Protein AF-A0A061NUG7-F1 (afdb_monomer_lite)

Sequence (364 aa):
MKVITLCGSTKFKEQFEQAERALTLEGHAVISVGFFEQSEGIEITDEQVQMFGQIHFKKIDLADEIFVIDPGGYIGEATRKEIDYAHSYEKAVQYYSESGMMMIRRLTQADHEECFALLKTRAAENLFIIGDIEAFGYEQGFQRLWGEWDERGELIAVLLKYRQNYIPFAVAPFDALAFSEIMLKDSEFHMMSGLKETTEKIEPYLGAYKRKRETYYAKCTTVKNDFRDVSVVERATEADAEPIVNLLNSIPEFDQSVDVTASDKRKGMEDGVSRSVYVQVGGRIVSTASTAAENTVSAMIIAVGTHADYKRKGYASQCMQALCQELISEGKELCLFYDNPEAGNIYKRIGFEDIGFWMMYTYE

pLDDT: mean 91.72, std 8.35, range [51.56, 98.75]

Structure (mmCIF, N/CA/C/O backbone):
data_AF-A0A061NUG7-F1
#
_entry.id   AF-A0A061NUG7-F1
#
loop_
_atom_site.group_PDB
_atom_site.id
_atom_site.type_symbol
_atom_site.label_atom_id
_atom_site.label_alt_id
_atom_site.label_comp_id
_atom_site.label_asym_id
_atom_site.label_entity_id
_a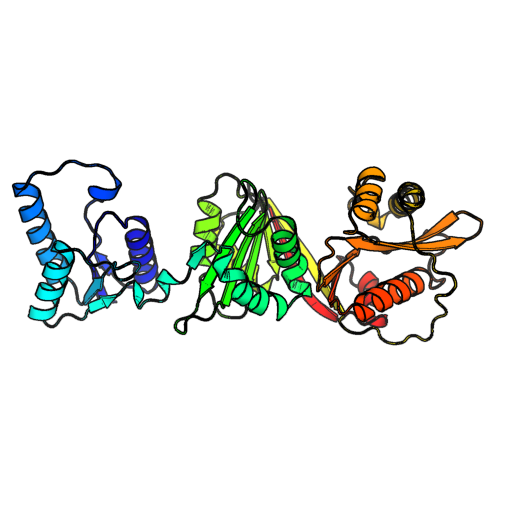tom_site.label_seq_id
_atom_site.pdbx_PDB_ins_code
_atom_site.Cartn_x
_atom_site.Cartn_y
_atom_site.Cartn_z
_atom_site.occupancy
_atom_site.B_iso_or_equiv
_atom_site.auth_seq_id
_atom_site.auth_comp_id
_atom_site.auth_asym_id
_atom_site.auth_atom_id
_atom_site.pdbx_PDB_model_num
ATOM 1 N N . MET A 1 1 ? -31.274 10.909 16.424 1.00 89.44 1 MET A N 1
ATOM 2 C CA . MET A 1 1 ? -30.311 10.989 17.535 1.00 89.44 1 MET A CA 1
ATOM 3 C C . MET A 1 1 ? -30.871 10.181 18.685 1.00 89.44 1 MET A C 1
ATOM 5 O O . MET A 1 1 ? -32.003 10.442 19.071 1.00 89.44 1 MET A O 1
ATOM 9 N N . LYS A 1 2 ? -30.109 9.197 19.160 1.00 96.94 2 LYS A N 1
ATOM 10 C CA . LYS A 1 2 ? -30.413 8.430 20.375 1.00 96.94 2 LYS A CA 1
ATOM 11 C C . LYS A 1 2 ? -29.411 8.803 21.465 1.00 96.94 2 LYS A C 1
ATOM 13 O O . LYS A 1 2 ? -28.308 9.232 21.122 1.00 96.94 2 LYS A O 1
ATOM 18 N N . VAL A 1 3 ? -29.770 8.611 22.725 1.00 98.25 3 VAL A N 1
ATOM 19 C CA . VAL A 1 3 ? -28.846 8.627 23.862 1.00 98.25 3 VAL A CA 1
ATOM 20 C C . VAL A 1 3 ? -28.364 7.199 24.111 1.00 98.25 3 VAL A C 1
ATOM 22 O O . VAL A 1 3 ? -29.184 6.315 24.338 1.00 98.25 3 VAL A O 1
ATOM 25 N N . ILE A 1 4 ? -27.055 6.959 24.068 1.00 98.38 4 ILE A N 1
ATOM 26 C CA . ILE A 1 4 ? -26.468 5.618 24.199 1.00 98.38 4 ILE A CA 1
ATOM 27 C C . ILE A 1 4 ? -25.518 5.604 25.392 1.00 98.38 4 ILE A C 1
ATOM 29 O O . ILE A 1 4 ? -24.584 6.399 25.437 1.00 98.38 4 ILE A O 1
ATOM 33 N N . THR A 1 5 ? -25.735 4.716 26.364 1.00 98.44 5 THR A N 1
ATOM 34 C CA . THR A 1 5 ? -24.772 4.513 27.465 1.00 98.44 5 THR A CA 1
ATOM 35 C C . THR A 1 5 ? -23.811 3.381 27.127 1.00 98.44 5 THR A C 1
ATOM 37 O O . THR A 1 5 ? -24.252 2.304 26.730 1.00 98.44 5 THR A O 1
ATOM 40 N N . LEU A 1 6 ? -22.509 3.610 27.315 1.00 98.00 6 LEU A N 1
ATOM 41 C CA . LEU A 1 6 ? -21.494 2.566 27.175 1.00 98.00 6 LEU A CA 1
ATOM 42 C C . LEU A 1 6 ? -21.364 1.773 28.479 1.00 98.00 6 LEU A C 1
ATOM 44 O O . LEU A 1 6 ? -21.059 2.354 29.522 1.00 98.00 6 LEU A O 1
ATOM 48 N N . CYS A 1 7 ? -21.544 0.455 28.407 1.00 97.50 7 CYS A N 1
ATOM 49 C CA . CYS A 1 7 ? -21.427 -0.468 29.541 1.00 97.50 7 CYS A CA 1
ATOM 50 C C . CYS A 1 7 ? -20.262 -1.432 29.302 1.00 97.50 7 CYS A C 1
ATOM 52 O O . CYS A 1 7 ? -20.129 -1.967 28.209 1.00 97.50 7 CYS A O 1
ATOM 54 N N . GLY A 1 8 ? -19.412 -1.705 30.292 1.00 95.81 8 GLY A N 1
ATOM 55 C CA . GLY A 1 8 ? -18.241 -2.559 30.062 1.00 95.81 8 GLY A CA 1
ATOM 56 C C . GLY A 1 8 ? -17.164 -2.457 31.132 1.00 95.81 8 GLY A C 1
ATOM 57 O O . GLY A 1 8 ? -17.227 -1.630 32.035 1.00 95.81 8 GLY A O 1
ATOM 58 N N . SER A 1 9 ? -16.147 -3.313 31.027 1.00 93.94 9 SER A N 1
ATOM 59 C CA . SER A 1 9 ? -15.003 -3.296 31.945 1.00 93.94 9 SER A CA 1
ATOM 60 C C . SER A 1 9 ? -14.067 -2.142 31.602 1.00 93.94 9 SER A C 1
ATOM 62 O O . SER A 1 9 ? -13.582 -2.049 30.477 1.00 93.94 9 SER A O 1
ATOM 64 N N . THR A 1 10 ? -13.740 -1.314 32.591 1.00 91.94 10 THR A N 1
ATOM 65 C CA . THR A 1 10 ? -12.886 -0.123 32.432 1.00 91.94 10 THR A CA 1
ATOM 66 C C . THR A 1 10 ? -11.430 -0.442 32.079 1.00 91.94 10 THR A C 1
ATOM 68 O O . THR A 1 10 ? -10.655 0.453 31.754 1.00 91.94 10 THR A O 1
ATOM 71 N N . LYS A 1 11 ? -11.041 -1.723 32.069 1.00 90.50 11 LYS A N 1
ATOM 72 C CA . LYS A 1 11 ? -9.772 -2.181 31.484 1.00 90.50 11 LYS A CA 1
ATOM 73 C C . LYS A 1 11 ? -9.707 -1.996 29.958 1.00 90.50 11 LYS A C 1
ATOM 75 O O . LYS A 1 11 ? -8.615 -1.987 29.407 1.00 90.50 11 LYS A O 1
ATOM 80 N N . PHE A 1 12 ? -10.851 -1.871 29.279 1.00 89.44 12 PHE A N 1
ATOM 81 C CA . PHE A 1 12 ? -10.962 -1.739 27.820 1.00 89.44 12 PHE A CA 1
ATOM 82 C C . PHE A 1 12 ? -11.088 -0.281 27.371 1.00 89.44 12 PHE A C 1
ATOM 84 O O . PHE A 1 12 ? -11.967 0.071 26.586 1.00 89.44 12 PHE A O 1
ATOM 91 N N . LYS A 1 13 ? -10.226 0.588 27.907 1.00 89.69 13 LYS A N 1
ATOM 92 C CA . LYS A 1 13 ? -10.270 2.034 27.657 1.00 89.69 13 LYS A CA 1
ATOM 93 C C . LYS A 1 13 ? -10.293 2.381 26.166 1.00 89.69 13 LYS A C 1
ATOM 95 O O . LYS A 1 13 ? -11.137 3.161 25.742 1.00 89.69 13 LYS A O 1
ATOM 100 N N . GLU A 1 14 ? -9.432 1.747 25.373 1.00 80.69 14 GLU A N 1
ATOM 101 C CA . GLU A 1 14 ? -9.349 2.004 23.929 1.00 80.69 14 GLU A CA 1
ATOM 102 C C . GLU A 1 14 ? -10.669 1.706 23.204 1.00 80.69 14 GLU A C 1
ATOM 104 O O . GLU A 1 14 ? -11.080 2.468 22.335 1.00 80.69 14 GLU A O 1
ATOM 109 N N . GLN A 1 15 ? -11.365 0.632 23.583 1.00 85.44 15 GLN A N 1
ATOM 110 C CA . GLN A 1 15 ? -12.625 0.239 22.948 1.00 85.44 15 GLN A CA 1
ATOM 111 C C . GLN A 1 15 ? -13.791 1.135 23.372 1.00 85.44 15 GLN A C 1
ATOM 113 O O . GLN A 1 15 ? -14.675 1.409 22.564 1.00 85.44 15 GLN A O 1
ATOM 118 N N . PHE A 1 16 ? -13.775 1.646 24.608 1.00 92.56 16 PHE A N 1
ATOM 119 C CA . PHE A 1 16 ? -14.701 2.704 25.021 1.00 92.56 16 PHE A CA 1
ATOM 120 C C . PHE A 1 16 ? -14.496 3.976 24.194 1.00 92.56 16 PHE A C 1
ATOM 122 O O . PHE A 1 16 ? -15.468 4.510 23.670 1.00 92.56 16 PHE A O 1
ATOM 129 N N . GLU A 1 17 ? -13.251 4.438 24.046 1.00 87.69 17 GLU A N 1
ATOM 130 C CA . GLU A 1 17 ? -12.924 5.635 23.256 1.00 87.69 17 GLU A CA 1
ATOM 131 C C . GLU A 1 17 ? -13.329 5.466 21.782 1.00 87.69 17 GLU A C 1
ATOM 133 O O . GLU A 1 17 ? -13.908 6.378 21.187 1.00 87.69 17 GLU A O 1
ATOM 138 N N . GLN A 1 18 ? -13.096 4.280 21.211 1.00 82.31 18 GLN A N 1
ATOM 139 C CA . GLN A 1 18 ? -13.493 3.957 19.842 1.00 82.31 18 GLN A CA 1
ATOM 140 C C . GLN A 1 18 ? -15.019 3.960 19.667 1.00 82.31 18 GLN A C 1
ATOM 142 O O . GLN A 1 18 ? -15.526 4.615 18.754 1.00 82.31 18 GLN A O 1
ATOM 147 N N . ALA A 1 19 ? -15.758 3.283 20.552 1.00 87.31 19 ALA A N 1
ATOM 148 C CA . ALA A 1 19 ? -17.219 3.241 20.499 1.00 87.31 19 ALA A CA 1
ATOM 149 C C . ALA A 1 19 ? -17.840 4.628 20.716 1.00 87.31 19 ALA A C 1
ATOM 151 O O . ALA A 1 19 ? -18.765 5.018 20.004 1.00 87.31 19 ALA A O 1
ATOM 152 N N . GLU A 1 20 ? -17.307 5.403 21.664 1.00 92.25 20 GLU A N 1
ATOM 153 C CA . GLU A 1 20 ? -17.759 6.765 21.941 1.00 92.25 20 GLU A CA 1
ATOM 154 C C . GLU A 1 20 ? -17.607 7.660 20.715 1.00 92.25 20 GLU A C 1
ATOM 156 O O . GLU A 1 20 ? -18.560 8.332 20.314 1.00 92.25 20 GLU A O 1
ATOM 161 N N . ARG A 1 21 ? -16.440 7.618 20.072 1.00 80.88 21 ARG A N 1
ATOM 162 C CA . ARG A 1 21 ? -16.170 8.362 18.844 1.00 80.88 21 ARG A CA 1
ATOM 163 C C . ARG A 1 21 ? -17.102 7.942 17.710 1.00 80.88 21 ARG A C 1
ATOM 165 O O . ARG A 1 21 ? -17.724 8.807 17.094 1.00 80.88 21 ARG A O 1
ATOM 172 N N . ALA A 1 22 ? -17.194 6.645 17.430 1.00 79.00 22 ALA A N 1
ATOM 173 C CA . ALA A 1 22 ? -17.940 6.130 16.288 1.00 79.00 22 ALA A CA 1
ATOM 174 C C . ALA A 1 22 ? -19.443 6.435 16.400 1.00 79.00 22 ALA A C 1
ATOM 176 O O . ALA A 1 22 ? -20.012 7.068 15.510 1.00 79.00 22 ALA A O 1
ATOM 177 N N . LEU A 1 23 ? -20.060 6.127 17.544 1.00 87.94 23 LEU A N 1
ATOM 178 C CA . LEU A 1 23 ? -21.475 6.426 17.790 1.00 87.94 23 LEU A CA 1
ATOM 179 C C . LEU A 1 23 ? -21.752 7.940 17.787 1.00 87.94 23 LEU A C 1
ATOM 181 O O . LEU A 1 23 ? -22.802 8.390 17.320 1.00 87.94 23 LEU A O 1
ATOM 185 N N . THR A 1 24 ? -20.807 8.756 18.264 1.00 90.25 24 THR A N 1
ATOM 186 C CA . THR A 1 24 ? -20.934 10.221 18.193 1.00 90.25 24 THR A CA 1
ATOM 187 C C . THR A 1 24 ? -20.915 10.718 16.746 1.00 90.25 24 THR A C 1
ATOM 189 O O . THR A 1 24 ? -21.716 11.583 16.386 1.00 90.25 24 THR A O 1
ATOM 192 N N . LEU A 1 25 ? -20.048 10.167 15.890 1.00 76.44 25 LEU A N 1
ATOM 193 C CA . LEU A 1 25 ? -19.978 10.519 14.464 1.00 76.44 25 LEU A CA 1
ATOM 194 C C . LEU A 1 25 ? -21.221 10.084 13.680 1.00 76.44 25 LEU A C 1
ATOM 196 O O . LEU A 1 25 ? -21.614 10.767 12.735 1.00 76.44 25 LEU A O 1
ATOM 200 N N . GLU A 1 26 ? -21.888 9.017 14.113 1.00 84.19 26 GLU A N 1
ATOM 201 C CA . GLU A 1 26 ? -23.208 8.604 13.618 1.00 84.19 26 GLU A CA 1
ATOM 202 C C . GLU A 1 26 ? -24.350 9.543 14.074 1.00 84.19 26 GLU A C 1
ATOM 204 O O . GLU A 1 26 ? -25.489 9.435 13.612 1.00 84.19 26 GLU A O 1
ATOM 209 N N . GLY A 1 27 ? -24.058 10.516 14.945 1.00 90.50 27 GLY A N 1
ATOM 210 C CA . GLY A 1 27 ? -25.013 11.518 15.416 1.00 90.50 27 GLY A CA 1
ATOM 211 C C . GLY A 1 27 ? -25.804 11.091 16.654 1.00 90.50 27 GLY A C 1
ATOM 212 O O . GLY A 1 27 ? -26.938 11.552 16.849 1.00 90.50 27 GLY A O 1
ATOM 213 N N . HIS A 1 28 ? -25.239 10.209 17.482 1.00 96.50 28 HIS A N 1
ATOM 214 C CA . HIS A 1 28 ? -25.783 9.826 18.785 1.00 96.50 28 HIS A CA 1
ATOM 215 C C . HIS A 1 28 ? -25.160 10.640 19.929 1.00 96.50 28 HIS A C 1
ATOM 217 O O . HIS A 1 28 ? -24.038 11.129 19.837 1.00 96.50 28 HIS A O 1
ATOM 223 N N . ALA A 1 29 ? -25.904 10.795 21.025 1.00 97.62 29 ALA A N 1
ATOM 224 C CA . ALA A 1 29 ? -25.390 11.360 22.266 1.00 97.62 29 ALA A CA 1
ATOM 225 C C . ALA A 1 29 ? -24.879 10.214 23.148 1.00 97.62 29 ALA A C 1
ATOM 227 O O . ALA A 1 29 ? -25.677 9.412 23.630 1.00 97.62 29 ALA A O 1
ATOM 228 N N . VAL A 1 30 ? -23.566 10.119 23.348 1.00 97.75 30 VAL A N 1
ATOM 229 C CA . VAL A 1 30 ? -22.956 8.995 24.069 1.00 97.75 30 VAL A CA 1
ATOM 230 C C . VAL A 1 30 ? -22.675 9.363 25.527 1.00 97.75 30 VAL A C 1
ATOM 232 O O . VAL A 1 30 ? -22.153 10.436 25.821 1.00 97.75 30 VAL A O 1
ATOM 235 N N . ILE A 1 31 ? -23.026 8.470 26.454 1.00 97.88 31 ILE A N 1
ATOM 236 C CA . ILE A 1 31 ? -22.726 8.578 27.883 1.00 97.88 31 ILE A CA 1
ATOM 237 C C . ILE A 1 31 ? -21.713 7.487 28.245 1.00 97.88 31 ILE A C 1
ATOM 239 O O . ILE A 1 31 ? -22.067 6.322 28.426 1.00 97.88 31 ILE A O 1
ATOM 243 N N . SER A 1 32 ? -20.447 7.878 28.367 1.00 95.81 32 SER A N 1
ATOM 244 C CA . SER A 1 32 ? -19.336 6.982 28.709 1.00 95.81 32 SER A CA 1
ATOM 245 C C . SER A 1 32 ? -19.142 6.828 30.228 1.00 95.81 32 SER A C 1
ATOM 247 O O . SER A 1 32 ? -19.863 7.427 31.043 1.00 95.81 32 SER A O 1
ATOM 249 N N . VAL A 1 33 ? -18.175 6.007 30.648 1.00 92.81 33 VAL A N 1
ATOM 250 C CA . VAL A 1 33 ? -17.751 5.891 32.058 1.00 92.81 33 VAL A CA 1
ATOM 251 C C . VAL A 1 33 ? -17.109 7.195 32.553 1.00 92.81 33 VAL A C 1
ATOM 253 O O . VAL A 1 33 ? -16.728 8.053 31.769 1.00 92.81 33 VAL A O 1
ATOM 256 N N . GLY A 1 34 ? -17.068 7.408 33.874 1.00 87.94 34 GLY A N 1
ATOM 257 C CA . GLY A 1 34 ? -16.530 8.661 34.431 1.00 87.94 34 GLY A CA 1
ATOM 258 C C . GLY A 1 34 ? -15.000 8.743 34.404 1.00 87.94 34 GLY A C 1
ATOM 259 O O . GLY A 1 34 ? -14.451 9.836 34.326 1.00 87.94 34 GLY A O 1
ATOM 260 N N . PHE A 1 35 ? -14.339 7.594 34.517 1.00 87.19 35 PHE A N 1
ATOM 261 C CA . PHE A 1 35 ? -12.890 7.395 34.480 1.00 87.19 35 PHE A CA 1
ATOM 262 C C . PHE A 1 35 ? -12.613 5.890 34.320 1.00 87.19 35 PHE A C 1
ATOM 264 O O . PHE A 1 35 ? -13.552 5.091 34.388 1.00 87.19 35 PHE A O 1
ATOM 271 N N . PHE A 1 36 ? -11.352 5.509 34.093 1.00 90.81 36 PHE A N 1
ATOM 272 C CA . PHE A 1 36 ? -10.961 4.126 33.803 1.00 90.81 36 PHE A CA 1
ATOM 273 C C . PHE A 1 36 ? -10.075 3.535 34.907 1.00 90.81 36 PHE A C 1
ATOM 275 O O . PHE A 1 36 ? -8.878 3.340 34.708 1.00 90.81 36 PHE A O 1
ATOM 282 N N . GLU A 1 37 ? -10.641 3.221 36.075 1.00 86.44 37 GLU A N 1
ATOM 283 C CA . GLU A 1 37 ? -9.870 2.824 37.262 1.00 86.44 37 GLU A CA 1
ATOM 284 C C . GLU A 1 37 ? -8.959 1.616 37.037 1.00 86.44 37 GLU A C 1
ATOM 286 O O . GLU A 1 37 ? -7.822 1.608 37.506 1.00 86.44 37 GLU A O 1
ATOM 291 N N . GLN A 1 38 ? -9.417 0.622 36.270 1.00 83.62 38 GLN A N 1
ATOM 292 C CA . GLN A 1 38 ? -8.637 -0.584 35.995 1.00 83.62 38 GLN A CA 1
ATOM 293 C C . GLN A 1 38 ? -7.479 -0.314 35.029 1.00 83.62 38 GLN A C 1
ATOM 295 O O . GLN A 1 38 ? -6.397 -0.869 35.206 1.00 83.62 38 GLN A O 1
ATOM 300 N N . SER A 1 39 ? -7.696 0.527 34.012 1.00 77.00 39 SER A N 1
ATOM 301 C CA . SER A 1 39 ? -6.655 0.888 33.042 1.00 77.00 39 SER A CA 1
ATOM 302 C C . SER A 1 39 ? -5.660 1.906 33.605 1.00 77.00 39 SER A C 1
ATOM 304 O O . SER A 1 39 ? -4.519 1.950 33.153 1.00 77.00 39 SER A O 1
ATOM 306 N N . GLU A 1 40 ? -6.090 2.739 34.553 1.00 84.88 40 GLU A N 1
ATOM 307 C CA . GLU A 1 40 ? -5.302 3.842 35.122 1.00 84.88 40 GLU A CA 1
ATOM 308 C C . GLU A 1 40 ? -4.701 3.497 36.495 1.00 84.88 40 GLU A C 1
ATOM 310 O O . GLU A 1 40 ? -3.951 4.292 37.055 1.00 84.88 40 GLU A O 1
ATOM 315 N N . GLY A 1 41 ? -4.986 2.302 37.028 1.00 83.50 41 GLY A N 1
ATOM 316 C CA . GLY A 1 41 ? -4.430 1.819 38.295 1.00 83.50 41 GLY A CA 1
ATOM 317 C C . GLY A 1 41 ? -4.942 2.578 39.521 1.00 83.50 41 GLY A C 1
ATOM 318 O O . GLY A 1 41 ? -4.204 2.747 40.490 1.00 83.50 41 GLY A O 1
ATOM 319 N N . ILE A 1 42 ? -6.183 3.066 39.477 1.00 86.94 42 ILE A N 1
ATOM 320 C CA . ILE A 1 42 ? -6.797 3.831 40.567 1.00 86.94 42 ILE A CA 1
ATOM 321 C C . ILE A 1 42 ? -7.402 2.853 41.580 1.00 86.94 42 ILE A C 1
ATOM 323 O O . ILE A 1 42 ? -8.280 2.060 41.243 1.00 86.94 42 ILE A O 1
ATOM 327 N N . GLU A 1 43 ? -6.957 2.920 42.836 1.00 88.62 43 GLU A N 1
ATOM 328 C CA . GLU A 1 43 ? -7.547 2.135 43.924 1.00 88.62 43 GLU A CA 1
ATOM 329 C C . GLU A 1 43 ? -8.915 2.698 44.333 1.00 88.62 43 GLU A C 1
ATOM 331 O O . GLU A 1 43 ? -9.069 3.904 44.541 1.00 88.62 43 GLU A O 1
ATOM 336 N N . ILE A 1 44 ? -9.906 1.813 44.475 1.00 89.00 44 ILE A N 1
ATOM 337 C CA . ILE A 1 44 ? -11.278 2.161 44.861 1.00 89.00 44 ILE A CA 1
ATOM 338 C C . ILE A 1 44 ? -11.756 1.275 46.015 1.00 89.00 44 ILE A C 1
ATOM 340 O O . ILE A 1 44 ? -11.373 0.110 46.121 1.00 89.00 44 ILE A O 1
ATOM 344 N N . THR A 1 45 ? -12.589 1.826 46.895 1.00 92.12 45 THR A N 1
ATOM 345 C CA . THR A 1 45 ? -13.166 1.103 48.038 1.00 92.12 45 THR A CA 1
ATOM 346 C C . THR A 1 45 ? -14.428 0.330 47.647 1.00 92.12 45 THR A C 1
ATOM 348 O O . THR A 1 45 ? -15.092 0.661 46.665 1.00 92.12 45 THR A O 1
ATOM 351 N N . ASP A 1 46 ? -14.832 -0.655 48.455 1.00 89.19 46 ASP A N 1
ATOM 352 C CA . ASP A 1 46 ? -16.077 -1.410 48.229 1.00 89.19 46 ASP A CA 1
ATOM 353 C C . ASP A 1 46 ? -17.327 -0.508 48.207 1.00 89.19 46 ASP A C 1
ATOM 355 O O . ASP A 1 46 ? -18.255 -0.727 47.425 1.00 89.19 46 ASP A O 1
ATOM 359 N N . GLU A 1 47 ? -17.348 0.546 49.031 1.00 91.44 47 GLU A N 1
ATOM 360 C CA . GLU A 1 47 ? -18.422 1.548 49.022 1.00 91.44 47 GLU A CA 1
ATOM 361 C C . GLU A 1 47 ? -18.456 2.327 47.699 1.00 91.44 47 GLU A C 1
ATOM 363 O O . GLU A 1 47 ? -19.530 2.568 47.143 1.00 91.44 47 GLU A O 1
ATOM 368 N N . GLN A 1 48 ? -17.286 2.680 47.155 1.00 91.69 48 GLN A N 1
ATOM 369 C CA . GLN A 1 48 ? -17.177 3.341 45.855 1.00 91.69 48 GLN A CA 1
ATOM 370 C C . GLN A 1 48 ? -17.622 2.422 44.716 1.00 91.69 48 GLN A C 1
ATOM 372 O O . GLN A 1 48 ? -18.361 2.880 43.850 1.00 91.69 48 GLN A O 1
ATOM 377 N N . VAL A 1 49 ? -17.273 1.130 44.745 1.00 87.19 49 VAL A N 1
ATOM 378 C CA . VAL A 1 49 ? -17.745 0.138 43.758 1.00 87.19 49 VAL A CA 1
ATOM 379 C C . VAL A 1 49 ? -19.276 0.114 43.699 1.00 87.19 49 VAL A C 1
ATOM 381 O O . VAL A 1 49 ? -19.863 0.197 42.618 1.00 87.19 49 VAL A O 1
ATOM 384 N N . GLN A 1 50 ? -19.943 0.053 44.856 1.00 89.06 50 GLN A N 1
ATOM 385 C CA . GLN A 1 50 ? -21.408 0.069 44.919 1.00 89.06 50 GLN A CA 1
ATOM 386 C C . GLN A 1 50 ? -21.988 1.393 44.410 1.00 89.06 50 GLN A C 1
ATOM 388 O O . GLN A 1 50 ? -22.948 1.395 43.636 1.00 89.06 50 GLN A O 1
ATOM 393 N N . MET A 1 51 ? -21.394 2.518 44.817 1.00 93.25 51 MET A N 1
ATOM 394 C CA . MET A 1 51 ? -21.809 3.848 44.376 1.00 93.25 51 MET A CA 1
ATOM 395 C C . MET A 1 51 ? -21.665 4.017 42.857 1.00 93.25 51 MET A C 1
ATOM 397 O O . MET A 1 51 ? -22.574 4.541 42.216 1.00 93.25 51 MET A O 1
ATOM 401 N N . PHE A 1 52 ? -20.565 3.550 42.263 1.00 92.19 52 PHE A N 1
ATOM 402 C CA . PHE A 1 52 ? -20.337 3.620 40.820 1.00 92.19 52 PHE A CA 1
ATOM 403 C C . PHE A 1 52 ? -21.344 2.775 40.046 1.00 92.19 52 PHE A C 1
ATOM 405 O O . PHE A 1 52 ? -21.875 3.261 39.050 1.00 92.19 52 PHE A O 1
ATOM 412 N N . GLY A 1 53 ? -21.699 1.585 40.543 1.00 91.44 53 GLY A N 1
ATOM 413 C CA . GLY A 1 53 ? -22.779 0.782 39.962 1.00 91.44 53 GLY A CA 1
ATOM 414 C C . GLY A 1 53 ? -24.123 1.521 39.951 1.00 91.44 53 GLY A C 1
ATOM 415 O O . GLY A 1 53 ? -24.803 1.561 38.928 1.00 91.44 53 GLY A O 1
ATOM 416 N N . GLN A 1 54 ? -24.482 2.196 41.050 1.00 94.31 54 GLN A N 1
ATOM 417 C CA . GLN A 1 54 ? -25.706 3.011 41.114 1.00 94.31 54 GLN A CA 1
ATOM 418 C C . GLN A 1 54 ? -25.668 4.207 40.154 1.00 94.31 54 GLN A C 1
ATOM 420 O O . GLN A 1 54 ? -26.660 4.501 39.485 1.00 94.31 54 GLN A O 1
ATOM 425 N N . ILE A 1 55 ? -24.522 4.889 40.053 1.00 95.12 55 ILE A N 1
ATOM 426 C CA . ILE A 1 55 ? -24.316 5.963 39.071 1.00 95.12 55 ILE A CA 1
ATOM 427 C C . ILE A 1 55 ? -24.488 5.415 37.651 1.00 95.12 55 ILE A C 1
ATOM 429 O O . ILE A 1 55 ? -25.109 6.072 36.818 1.00 95.12 55 ILE A O 1
ATOM 433 N N . HIS A 1 56 ? -23.978 4.216 37.373 1.00 95.38 56 HIS A N 1
ATOM 434 C CA . HIS A 1 56 ? -24.085 3.605 36.056 1.00 95.38 56 HIS A CA 1
ATOM 435 C C . HIS A 1 56 ? -25.533 3.240 35.707 1.00 95.38 56 HIS A C 1
ATOM 437 O O . HIS A 1 56 ? -25.998 3.589 34.625 1.00 95.38 56 HIS A O 1
ATOM 443 N N . PHE A 1 57 ? -26.304 2.680 36.644 1.00 97.38 57 PHE A N 1
ATOM 444 C CA . PHE A 1 57 ? -27.746 2.480 36.447 1.00 97.38 57 PHE A CA 1
ATOM 445 C C . PHE A 1 57 ? -28.482 3.789 36.143 1.00 97.38 57 PHE A C 1
ATOM 447 O O . PHE A 1 57 ? -29.362 3.809 35.287 1.00 97.38 57 PHE A O 1
ATOM 454 N N . LYS A 1 58 ? -28.076 4.914 36.749 1.00 97.62 58 LYS A N 1
ATOM 455 C CA . LYS A 1 58 ? -28.629 6.231 36.396 1.00 97.62 58 LYS A CA 1
ATOM 456 C C . LYS A 1 58 ? -28.267 6.707 34.995 1.00 97.62 58 LYS A C 1
ATOM 458 O O . LYS A 1 58 ? -29.082 7.388 34.381 1.00 97.62 58 LYS A O 1
ATOM 463 N N . LYS A 1 59 ? -27.103 6.340 34.464 1.00 97.81 59 LYS A N 1
ATOM 464 C CA . LYS A 1 59 ? -26.771 6.590 33.053 1.00 97.81 59 LYS A CA 1
ATOM 465 C C . LYS A 1 59 ? -27.671 5.765 32.135 1.00 97.81 59 LYS A C 1
ATOM 467 O O . LYS A 1 59 ? -28.277 6.325 31.226 1.00 97.81 59 LYS A O 1
ATOM 472 N N . ILE A 1 60 ? -27.855 4.481 32.454 1.00 98.00 60 ILE A N 1
ATOM 473 C CA . ILE A 1 60 ? -28.756 3.588 31.716 1.00 98.00 60 ILE A CA 1
ATOM 474 C C . ILE A 1 60 ? -30.190 4.125 31.735 1.00 98.00 60 ILE A C 1
ATOM 476 O O . ILE A 1 60 ? -30.814 4.175 30.679 1.00 98.00 60 ILE A O 1
ATOM 480 N N . ASP A 1 61 ? -30.702 4.590 32.882 1.00 97.88 61 ASP A N 1
ATOM 481 C CA . ASP A 1 61 ? -32.037 5.201 32.998 1.00 97.88 61 ASP A CA 1
ATOM 482 C C . ASP A 1 61 ? -32.239 6.321 31.955 1.00 97.88 61 ASP A C 1
ATOM 484 O O . ASP A 1 61 ? -33.293 6.378 31.320 1.00 97.88 61 ASP A O 1
ATOM 488 N N . LEU A 1 62 ? -31.216 7.160 31.742 1.00 97.00 62 LEU A N 1
ATOM 489 C CA . LEU A 1 62 ? -31.232 8.309 30.827 1.00 97.00 62 LEU A CA 1
ATOM 490 C C . LEU A 1 62 ? -31.071 7.949 29.342 1.00 97.00 62 LEU A C 1
ATOM 492 O O . LEU A 1 62 ? -31.318 8.804 28.493 1.00 97.00 62 LEU A O 1
ATOM 496 N N . ALA A 1 63 ? -30.633 6.732 29.021 1.00 97.88 63 ALA A N 1
ATOM 497 C CA . ALA A 1 63 ? -30.336 6.319 27.653 1.00 97.88 63 ALA A CA 1
ATOM 498 C C . ALA A 1 63 ? -31.540 5.699 26.929 1.00 97.88 63 ALA A C 1
ATOM 500 O O . ALA A 1 63 ? -32.400 5.086 27.551 1.00 97.88 63 ALA A O 1
ATOM 501 N N . ASP A 1 64 ? -31.590 5.794 25.606 1.00 98.00 64 ASP A N 1
ATOM 502 C CA . ASP A 1 64 ? -32.546 5.039 24.789 1.00 98.00 64 ASP A CA 1
ATOM 503 C C . ASP A 1 64 ? -32.113 3.567 24.654 1.00 98.00 64 ASP A C 1
ATOM 505 O O . ASP A 1 64 ? -32.946 2.664 24.587 1.00 98.00 64 ASP A O 1
ATOM 509 N N . GLU A 1 65 ? -30.801 3.318 24.653 1.00 97.69 65 GLU A N 1
ATOM 510 C CA . GLU A 1 65 ? -30.194 1.989 24.554 1.00 97.69 65 GLU A CA 1
ATOM 511 C C . GLU A 1 65 ? -28.825 1.936 25.243 1.00 97.69 65 GLU A C 1
ATOM 513 O O . GLU A 1 65 ? -28.236 2.969 25.582 1.00 97.69 65 GLU A O 1
ATOM 518 N N . ILE A 1 66 ? -28.320 0.722 25.463 1.00 98.25 66 ILE A N 1
ATOM 519 C CA . ILE A 1 66 ? -26.945 0.508 25.918 1.00 98.25 66 ILE A CA 1
ATOM 520 C C . ILE A 1 66 ? -26.107 -0.125 24.811 1.00 98.25 66 ILE A C 1
ATOM 522 O O . ILE A 1 66 ? -26.602 -0.908 23.997 1.00 98.25 66 ILE A O 1
ATOM 526 N N . PHE A 1 67 ? -24.820 0.196 24.821 1.00 97.25 67 PHE A N 1
ATOM 527 C CA . PHE A 1 67 ? -23.823 -0.401 23.950 1.00 97.25 67 PHE A CA 1
ATOM 528 C C . PHE A 1 67 ? -22.729 -1.030 24.817 1.00 97.25 67 PHE A C 1
ATOM 530 O O . PHE A 1 67 ? -22.078 -0.357 25.619 1.00 97.25 67 PHE A O 1
ATOM 537 N N . VAL A 1 68 ? -22.579 -2.344 24.713 1.00 97.31 68 VAL A N 1
ATOM 538 C CA . VAL A 1 68 ? -21.753 -3.157 25.602 1.00 97.31 68 VAL A CA 1
ATOM 539 C C . VAL A 1 68 ? -20.360 -3.318 25.010 1.00 97.31 68 VAL A C 1
ATOM 541 O O . VAL A 1 68 ? -20.203 -3.892 23.942 1.00 97.31 68 VAL A O 1
ATOM 544 N N . ILE A 1 69 ? -19.337 -2.875 25.733 1.00 94.19 69 ILE A N 1
ATOM 545 C CA . ILE A 1 69 ? -17.929 -3.074 25.397 1.00 94.19 69 ILE A CA 1
ATOM 546 C C . ILE A 1 69 ? -17.500 -4.477 25.841 1.00 94.19 69 ILE A C 1
ATOM 548 O O . ILE A 1 69 ? -17.071 -4.687 26.981 1.00 94.19 69 ILE A O 1
ATOM 552 N N . ASP A 1 70 ? -17.607 -5.438 24.920 1.00 93.25 70 ASP A N 1
ATOM 553 C CA . ASP A 1 70 ? -17.278 -6.855 25.109 1.00 93.25 70 ASP A CA 1
ATOM 554 C C . ASP A 1 70 ? -16.179 -7.402 24.159 1.00 93.25 70 ASP A C 1
ATOM 556 O O . ASP A 1 70 ? -16.387 -8.408 23.476 1.00 93.25 70 ASP A O 1
ATOM 560 N N . PRO A 1 71 ? -14.963 -6.818 24.106 1.00 80.25 71 PRO A N 1
ATOM 561 C CA . PRO A 1 71 ? -13.892 -7.328 23.247 1.00 80.25 71 PRO A CA 1
ATOM 562 C C . PRO A 1 71 ? -13.615 -8.818 23.495 1.00 80.25 71 PRO A C 1
ATOM 564 O O . PRO A 1 71 ? -13.394 -9.247 24.632 1.00 80.25 71 PRO A O 1
ATOM 567 N N . GLY A 1 72 ? -13.651 -9.619 22.426 1.00 72.25 72 GLY A N 1
ATOM 568 C CA . GLY A 1 72 ? -13.495 -11.077 22.499 1.00 72.25 72 GLY A CA 1
ATOM 569 C C . GLY A 1 72 ? -14.609 -11.797 23.275 1.00 72.25 72 GLY A C 1
ATOM 570 O O . GLY A 1 72 ? -14.370 -12.885 23.798 1.00 72.25 72 GLY A O 1
ATOM 571 N N . GLY A 1 73 ? -15.791 -11.185 23.409 1.00 83.50 73 GLY A N 1
ATOM 572 C CA . GLY A 1 73 ? -16.938 -11.715 24.154 1.00 83.50 73 GLY A CA 1
ATOM 573 C C . GLY A 1 73 ? -16.800 -11.621 25.678 1.00 83.50 73 GLY A C 1
ATOM 574 O O . GLY A 1 73 ? -17.566 -12.249 26.416 1.00 83.50 73 GLY A O 1
ATOM 575 N N . TYR A 1 74 ? -15.811 -10.878 26.191 1.00 90.69 74 TYR A N 1
ATOM 576 C CA . TYR A 1 74 ? -15.637 -10.715 27.633 1.00 90.69 74 TYR A CA 1
ATOM 577 C C . TYR A 1 74 ? -16.757 -9.856 28.225 1.00 90.69 74 TYR A C 1
ATOM 579 O O . TYR A 1 74 ? -16.913 -8.693 27.868 1.00 90.69 74 TYR A O 1
ATOM 587 N N . ILE A 1 75 ? -17.456 -10.380 29.234 1.00 94.62 75 ILE A N 1
ATOM 588 C CA . ILE A 1 75 ? -18.438 -9.624 30.019 1.00 94.62 75 ILE A CA 1
ATOM 589 C C . ILE A 1 75 ? -18.215 -9.926 31.504 1.00 94.62 75 ILE A C 1
ATOM 591 O O . ILE A 1 75 ? -18.380 -11.065 31.951 1.00 94.62 75 ILE A O 1
ATOM 595 N N . GLY A 1 76 ? -17.837 -8.895 32.263 1.00 92.62 76 GLY A N 1
ATOM 596 C CA . GLY A 1 76 ? -17.628 -8.975 33.710 1.00 92.62 76 GLY A CA 1
ATOM 597 C C . GLY A 1 76 ? -18.935 -8.987 34.510 1.00 92.62 76 GLY A C 1
ATOM 598 O O . GLY A 1 76 ? -20.011 -8.733 33.974 1.00 92.62 76 GLY A O 1
ATOM 599 N N . GLU A 1 77 ? -18.845 -9.252 35.816 1.00 93.12 77 GLU A N 1
ATOM 600 C CA . GLU A 1 77 ? -20.024 -9.341 36.693 1.00 93.12 77 GLU A CA 1
ATOM 601 C C . GLU A 1 77 ? -20.802 -8.015 36.778 1.00 93.12 77 GLU A C 1
ATOM 603 O O . GLU A 1 77 ? -22.029 -8.021 36.701 1.00 93.12 77 GLU A O 1
ATOM 608 N N . ALA A 1 78 ? -20.103 -6.878 36.891 1.00 92.56 78 ALA A N 1
ATOM 609 C CA . ALA A 1 78 ? -20.730 -5.553 36.909 1.00 92.56 78 ALA A CA 1
ATOM 610 C C . ALA A 1 78 ? -21.484 -5.274 35.599 1.00 92.56 78 ALA A C 1
ATOM 612 O O . ALA A 1 78 ? -22.680 -4.998 35.625 1.00 92.56 78 ALA A O 1
ATOM 613 N N . THR A 1 79 ? -20.823 -5.487 34.458 1.00 95.88 79 THR A N 1
ATOM 614 C CA . THR A 1 79 ? -21.427 -5.337 33.128 1.00 95.88 79 THR A CA 1
ATOM 615 C C . THR A 1 79 ? -22.616 -6.272 32.919 1.00 95.88 79 THR A C 1
ATOM 617 O O . THR A 1 79 ? -23.606 -5.883 32.312 1.00 95.88 79 THR A O 1
ATOM 620 N N . ARG A 1 80 ? -22.585 -7.495 33.466 1.00 97.31 80 ARG A N 1
ATOM 621 C CA . ARG A 1 80 ? -23.743 -8.401 33.416 1.00 97.31 80 ARG A CA 1
ATOM 622 C C . ARG A 1 80 ? -24.956 -7.802 34.130 1.00 97.31 80 ARG A C 1
ATOM 624 O O . ARG A 1 80 ? -26.041 -7.801 33.564 1.00 97.31 80 ARG A O 1
ATOM 631 N N . LYS A 1 81 ? -24.757 -7.242 35.328 1.00 96.94 81 LYS A N 1
ATOM 632 C CA . LYS A 1 81 ? -25.822 -6.566 36.090 1.00 96.94 81 LYS A CA 1
ATOM 633 C C . LYS A 1 81 ? -26.362 -5.341 35.350 1.00 96.94 81 LYS A C 1
ATOM 635 O O . LYS A 1 81 ? -27.556 -5.082 35.415 1.00 96.94 81 LYS A O 1
ATOM 640 N N . GLU A 1 82 ? -25.504 -4.602 34.649 1.00 97.81 82 GLU A N 1
ATOM 641 C CA . GLU A 1 82 ? -25.891 -3.470 33.793 1.00 97.81 82 GLU A CA 1
ATOM 642 C C . GLU A 1 82 ? -26.771 -3.913 32.616 1.00 97.81 82 GLU A C 1
ATOM 644 O O . GLU A 1 82 ? -27.814 -3.307 32.377 1.00 97.81 82 GLU A O 1
ATOM 649 N N . ILE A 1 83 ? -26.405 -5.006 31.939 1.00 97.75 83 ILE A N 1
ATOM 650 C CA . ILE A 1 83 ? -27.200 -5.603 30.854 1.00 97.75 83 ILE A CA 1
ATOM 651 C C . ILE A 1 83 ? -28.559 -6.086 31.376 1.00 97.75 83 ILE A C 1
ATOM 653 O O . ILE A 1 83 ? -29.596 -5.742 30.808 1.00 97.75 83 ILE A O 1
ATOM 657 N N . ASP A 1 84 ? -28.572 -6.832 32.486 1.00 97.88 84 ASP A N 1
ATOM 658 C CA . ASP A 1 84 ? -29.806 -7.324 33.111 1.00 97.88 84 ASP A CA 1
ATOM 659 C C . ASP A 1 84 ? -30.722 -6.159 33.523 1.00 97.88 84 ASP A C 1
ATOM 661 O O . ASP A 1 84 ? -31.939 -6.201 33.317 1.00 97.88 84 ASP A O 1
ATOM 665 N N . TYR A 1 85 ? -30.134 -5.085 34.063 1.00 97.75 85 TYR A N 1
ATOM 666 C CA . TYR A 1 85 ? -30.854 -3.864 34.407 1.00 97.75 85 TYR A CA 1
ATOM 667 C C . TYR A 1 85 ? -31.455 -3.208 33.159 1.00 97.75 85 TYR A C 1
ATOM 669 O O . TYR A 1 85 ? -32.654 -2.945 33.146 1.00 97.75 85 TYR A O 1
ATOM 677 N N . ALA A 1 86 ? -30.689 -3.015 32.082 1.00 97.75 86 ALA A N 1
ATOM 678 C CA . ALA A 1 86 ? -31.199 -2.448 30.831 1.00 97.75 86 ALA A CA 1
ATOM 679 C C . ALA A 1 86 ? -32.367 -3.267 30.247 1.00 97.75 86 ALA A C 1
ATOM 681 O O . ALA A 1 86 ? -33.395 -2.693 29.877 1.00 97.75 86 ALA A O 1
ATOM 682 N N . HIS A 1 87 ? -32.261 -4.600 30.252 1.00 97.44 87 HIS A N 1
ATOM 683 C CA . HIS A 1 87 ? -33.341 -5.491 29.823 1.00 97.44 87 HIS A CA 1
ATOM 684 C C . HIS A 1 87 ? -34.603 -5.363 30.681 1.00 97.44 87 HIS A C 1
ATOM 686 O O . HIS A 1 87 ? -35.707 -5.404 30.140 1.00 97.44 87 HIS A O 1
ATOM 692 N N . SER A 1 88 ? -34.468 -5.163 31.997 1.00 97.56 88 SER A N 1
ATOM 693 C CA . SER A 1 88 ? -35.622 -4.971 32.889 1.00 97.56 88 SER A CA 1
ATOM 694 C C . SER A 1 88 ? -36.433 -3.699 32.590 1.00 97.56 88 SER A C 1
ATOM 696 O O . SER A 1 88 ? -37.594 -3.609 32.986 1.00 97.56 88 SER A O 1
ATOM 698 N N . TYR A 1 89 ? -35.845 -2.752 31.849 1.00 95.44 89 TYR A N 1
ATOM 699 C CA . TYR A 1 89 ? -36.486 -1.532 31.351 1.00 95.44 89 TYR A CA 1
ATOM 700 C C . TYR A 1 89 ? -36.740 -1.565 29.833 1.00 95.44 89 TYR A C 1
ATOM 702 O O . TYR A 1 89 ? -36.974 -0.516 29.238 1.00 95.44 89 TYR A O 1
ATOM 710 N N . GLU A 1 90 ? -36.676 -2.746 29.205 1.00 96.50 90 GLU A N 1
ATOM 711 C CA . GLU A 1 90 ? -36.916 -2.952 27.766 1.00 96.50 90 GLU A CA 1
ATOM 712 C C . GLU A 1 90 ? -36.005 -2.110 26.848 1.00 96.50 90 GLU A C 1
ATOM 714 O O . GLU A 1 90 ? -36.354 -1.816 25.704 1.00 96.50 90 GLU A O 1
ATOM 719 N N . LYS A 1 91 ? -34.815 -1.723 27.328 1.00 97.31 91 LYS A N 1
ATOM 720 C CA . LYS A 1 91 ? -33.834 -0.987 26.519 1.00 97.31 91 LYS A CA 1
ATOM 721 C C . LYS A 1 91 ? -33.139 -1.935 25.545 1.00 97.31 91 LYS A C 1
ATOM 723 O O . LYS A 1 91 ? -32.846 -3.086 25.882 1.00 97.31 91 LYS A O 1
ATOM 728 N N . ALA A 1 92 ? -32.856 -1.442 24.340 1.00 96.12 92 ALA A N 1
ATOM 729 C CA . ALA A 1 92 ? -32.062 -2.191 23.375 1.00 96.12 92 ALA A CA 1
ATOM 730 C C . ALA A 1 92 ? -30.617 -2.348 23.878 1.00 96.12 92 ALA A C 1
ATOM 732 O O . ALA A 1 92 ? -30.084 -1.470 24.563 1.00 96.12 92 ALA A O 1
ATOM 733 N N . VAL A 1 93 ? -30.003 -3.480 23.538 1.00 97.25 93 VAL A N 1
ATOM 734 C CA . VAL A 1 93 ? -28.623 -3.821 23.892 1.00 97.25 93 VAL A CA 1
ATOM 735 C C . VAL A 1 93 ? -27.888 -4.146 22.600 1.00 97.25 93 VAL A C 1
ATOM 737 O O . VAL A 1 93 ? -28.310 -5.029 21.858 1.00 97.25 93 VAL A O 1
ATOM 740 N N . GLN A 1 94 ? -26.828 -3.396 22.325 1.00 94.50 94 GLN A N 1
ATOM 741 C CA . GLN A 1 94 ? -25.899 -3.616 21.216 1.00 94.50 94 GLN A CA 1
ATOM 742 C C . GLN A 1 94 ? -24.553 -4.061 21.792 1.00 94.50 94 GLN A C 1
ATOM 744 O O . GLN A 1 94 ? -24.214 -3.666 22.909 1.00 94.50 94 GLN A O 1
ATOM 749 N N . TYR A 1 95 ? -23.782 -4.851 21.048 1.00 91.75 95 TYR A N 1
ATOM 750 C CA . TYR A 1 95 ? -22.488 -5.368 21.498 1.00 91.75 95 TYR A CA 1
ATOM 751 C C . TYR A 1 95 ? -21.355 -4.856 20.614 1.00 91.75 95 TYR A C 1
ATOM 753 O O . TYR A 1 95 ? -21.482 -4.777 19.394 1.00 91.75 95 TYR A O 1
ATOM 761 N N . TYR A 1 96 ? -20.224 -4.534 21.234 1.00 86.12 96 TYR A N 1
ATOM 762 C CA . TYR A 1 96 ? -19.019 -4.076 20.555 1.00 86.12 96 TYR A CA 1
ATOM 763 C C . TYR A 1 96 ? -18.460 -5.167 19.640 1.00 86.12 96 TYR A C 1
ATOM 765 O O . TYR A 1 96 ? -18.087 -4.878 18.504 1.00 86.12 96 TYR A O 1
ATOM 773 N N . SER A 1 97 ? -18.473 -6.422 20.103 1.00 81.38 97 SER A N 1
ATOM 774 C CA . SER A 1 97 ? -18.079 -7.613 19.336 1.00 81.38 97 SER A CA 1
ATOM 775 C C . SER A 1 97 ? -18.948 -7.885 18.108 1.00 81.38 97 SER A C 1
ATOM 777 O O . SER A 1 97 ? -18.466 -8.476 17.145 1.00 81.38 97 SER A O 1
ATOM 779 N N . GLU A 1 98 ? -20.198 -7.425 18.128 1.00 79.69 98 GLU A N 1
ATOM 780 C CA . GLU A 1 98 ? -21.161 -7.559 17.030 1.00 79.69 98 GLU A CA 1
ATOM 781 C C . GLU A 1 98 ? -21.209 -6.305 16.142 1.00 79.69 98 GLU A C 1
ATOM 783 O O . GLU A 1 98 ? -21.953 -6.264 15.165 1.00 79.69 98 GLU A O 1
ATOM 788 N N . SER A 1 99 ? -20.417 -5.279 16.465 1.00 70.19 99 SER A N 1
ATOM 789 C CA . SER A 1 99 ? -20.339 -4.038 15.696 1.00 70.19 99 SER A CA 1
ATOM 790 C C . SER A 1 99 ? -19.159 -4.053 14.719 1.00 70.19 99 SER A C 1
ATOM 792 O O . SER A 1 99 ? -18.146 -4.715 14.953 1.00 70.19 99 SER A O 1
ATOM 794 N N . GLY A 1 100 ? -19.228 -3.233 13.666 1.00 56.88 100 GLY A N 1
ATOM 795 C CA . GLY A 1 100 ? -18.114 -3.027 12.729 1.00 56.88 100 GLY A CA 1
ATOM 796 C C . GLY A 1 100 ? -16.855 -2.400 13.355 1.00 56.88 100 GLY A C 1
ATOM 797 O O . GLY A 1 100 ? -15.843 -2.256 12.683 1.00 56.88 100 GLY A O 1
ATOM 798 N N . MET A 1 101 ? -16.877 -2.037 14.643 1.00 61.66 101 MET A N 1
ATOM 799 C CA . MET A 1 101 ? -15.779 -1.338 15.326 1.00 61.66 101 MET A CA 1
ATOM 800 C C . MET A 1 101 ? -14.668 -2.291 15.805 1.00 61.66 101 MET A C 1
ATOM 802 O O . MET A 1 101 ? -13.520 -1.888 15.962 1.00 61.66 101 MET A O 1
ATOM 806 N N . MET A 1 102 ? -14.957 -3.585 15.974 1.00 57.59 102 MET A N 1
ATOM 807 C CA . MET A 1 102 ? -13.949 -4.614 16.297 1.00 57.59 102 MET A CA 1
ATOM 808 C C . MET A 1 102 ? -13.085 -5.036 15.111 1.00 57.59 102 MET A C 1
ATOM 810 O O . MET A 1 102 ? -12.224 -5.908 15.240 1.00 57.59 102 MET A O 1
ATOM 814 N N . MET A 1 103 ? -13.325 -4.445 13.950 1.00 75.75 103 MET A N 1
ATOM 815 C CA . MET A 1 103 ? -12.854 -5.014 12.709 1.00 75.75 103 MET A CA 1
ATOM 816 C C . MET A 1 103 ? -11.398 -4.728 12.409 1.00 75.75 103 MET A C 1
ATOM 818 O O . MET A 1 103 ? -10.860 -5.407 11.552 1.00 75.75 103 MET A O 1
ATOM 822 N N . ILE A 1 104 ? -10.733 -3.804 13.111 1.00 88.56 104 ILE A N 1
ATOM 823 C CA . ILE A 1 104 ? -9.317 -3.517 12.874 1.00 88.56 104 ILE A CA 1
ATOM 824 C C . ILE A 1 104 ? -8.438 -4.092 13.979 1.00 88.56 104 ILE A C 1
ATOM 826 O O . ILE A 1 104 ? -8.562 -3.736 15.150 1.00 88.56 104 ILE A O 1
ATOM 830 N N . ARG A 1 105 ? -7.473 -4.936 13.602 1.00 91.44 105 ARG A N 1
ATOM 831 C CA . ARG A 1 105 ? -6.455 -5.455 14.531 1.00 91.44 105 ARG A CA 1
ATOM 832 C C . ARG A 1 105 ? -5.101 -5.661 13.869 1.00 91.44 105 ARG A C 1
ATOM 834 O O . ARG A 1 105 ? -4.972 -5.659 12.649 1.00 91.44 105 ARG A O 1
ATOM 841 N N . ARG A 1 106 ? -4.078 -5.888 14.699 1.00 95.44 106 ARG A N 1
ATOM 842 C CA . ARG A 1 106 ? -2.744 -6.313 14.253 1.00 95.44 106 ARG A CA 1
ATOM 843 C C . ARG A 1 106 ? -2.850 -7.616 13.457 1.00 95.44 106 ARG A C 1
ATOM 845 O O . ARG A 1 106 ? -3.492 -8.568 13.911 1.00 95.44 106 ARG A O 1
ATOM 852 N N . LEU A 1 107 ? -2.187 -7.648 12.305 1.00 97.50 107 LEU A N 1
ATOM 853 C CA . LEU A 1 107 ? -1.961 -8.876 11.554 1.00 97.50 107 LEU A CA 1
ATOM 854 C C . LEU A 1 107 ? -0.747 -9.609 12.119 1.00 97.50 107 LEU A C 1
ATOM 856 O O . LEU A 1 107 ? 0.239 -9.001 12.537 1.00 97.50 107 LEU A O 1
ATOM 860 N N . THR A 1 108 ? -0.835 -10.930 12.111 1.00 95.69 108 THR A N 1
ATOM 861 C CA . THR A 1 108 ? 0.192 -11.852 12.585 1.00 95.69 108 THR A CA 1
ATOM 862 C C . THR A 1 108 ? 0.446 -12.931 11.538 1.00 95.69 108 THR A C 1
ATOM 864 O O . THR A 1 108 ? -0.271 -13.040 10.546 1.00 95.69 108 THR A O 1
ATOM 867 N N . GLN A 1 109 ? 1.429 -13.79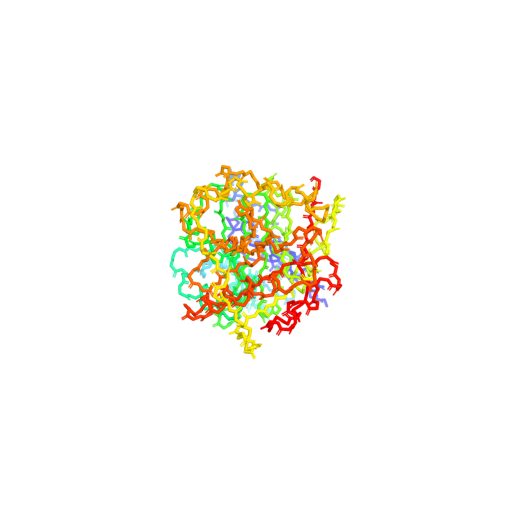8 11.787 1.00 97.44 109 GLN A N 1
ATOM 868 C CA . GLN A 1 109 ? 1.692 -14.939 10.909 1.00 97.44 109 GLN A CA 1
ATOM 869 C C . GLN A 1 109 ? 0.476 -15.871 10.737 1.00 97.44 109 GLN A C 1
ATOM 871 O O . GLN A 1 109 ? 0.365 -16.533 9.709 1.00 97.44 109 GLN A O 1
ATOM 876 N N . ALA A 1 110 ? -0.436 -15.926 11.716 1.00 96.62 110 ALA A N 1
ATOM 877 C CA . ALA A 1 110 ? -1.647 -16.745 11.627 1.00 96.62 110 ALA A CA 1
ATOM 878 C C . ALA A 1 110 ? -2.625 -16.248 10.546 1.00 96.62 110 ALA A C 1
ATOM 880 O O . ALA A 1 110 ? -3.414 -17.033 10.034 1.00 96.62 110 ALA A O 1
ATOM 881 N N . ASP A 1 111 ? -2.526 -14.973 10.168 1.00 97.00 111 ASP A N 1
ATOM 882 C CA . ASP A 1 111 ? -3.411 -14.316 9.202 1.00 97.00 111 ASP A CA 1
ATOM 883 C C . ASP A 1 111 ? -2.866 -14.387 7.767 1.00 97.00 111 ASP A C 1
ATOM 885 O O . ASP A 1 111 ? -3.411 -13.759 6.860 1.00 97.00 111 ASP A O 1
ATOM 889 N N . HIS A 1 112 ? -1.759 -15.109 7.550 1.00 98.12 112 HIS A N 1
ATOM 890 C CA . HIS A 1 112 ? -0.988 -15.022 6.313 1.00 98.12 112 HIS A CA 1
ATOM 891 C C . HIS A 1 112 ? -1.788 -15.392 5.069 1.00 98.12 112 HIS A C 1
ATOM 893 O O . HIS A 1 112 ? -1.785 -14.635 4.102 1.00 98.12 112 HIS A O 1
ATOM 899 N N . GLU A 1 113 ? -2.494 -16.521 5.108 1.00 97.81 113 GLU A N 1
ATOM 900 C CA . GLU A 1 113 ? -3.266 -17.007 3.963 1.00 97.81 113 GLU A CA 1
ATOM 901 C C . GLU A 1 113 ? -4.364 -16.018 3.559 1.00 97.81 113 GLU A C 1
ATOM 903 O O . GLU A 1 113 ? -4.501 -15.693 2.382 1.00 97.81 113 GLU A O 1
ATOM 908 N N . GLU A 1 114 ? -5.103 -15.479 4.531 1.00 97.38 114 GLU A N 1
ATOM 909 C CA . GLU A 1 114 ? -6.177 -14.514 4.282 1.00 97.38 114 GLU A CA 1
ATOM 910 C C . GLU A 1 114 ? -5.624 -13.171 3.780 1.00 97.38 114 GLU A C 1
ATOM 912 O O . GLU A 1 114 ? -6.086 -12.628 2.774 1.00 97.38 114 GLU A O 1
ATOM 917 N N . CYS A 1 115 ? -4.565 -12.673 4.423 1.00 98.38 115 CYS A N 1
ATOM 918 C CA . CYS A 1 115 ? -3.878 -11.452 4.019 1.00 98.38 115 CYS A CA 1
ATOM 919 C C . CYS A 1 115 ? -3.327 -11.559 2.591 1.00 98.38 115 CYS A C 1
ATOM 921 O O . CYS A 1 115 ? -3.561 -10.676 1.766 1.00 98.38 115 CYS A O 1
ATOM 923 N N . PHE A 1 116 ? -2.642 -12.655 2.257 1.00 98.12 116 PHE A N 1
ATOM 924 C CA . PHE A 1 116 ? -2.099 -12.853 0.914 1.00 98.12 116 PHE A CA 1
ATOM 925 C C . PHE A 1 116 ? -3.193 -13.102 -0.120 1.00 98.12 116 PHE A C 1
ATOM 927 O O . PHE A 1 116 ? -3.029 -12.661 -1.258 1.00 98.12 116 PHE A O 1
ATOM 934 N N . ALA A 1 117 ? -4.303 -13.752 0.242 1.00 98.00 117 ALA A N 1
ATOM 935 C CA . ALA A 1 117 ? -5.453 -13.886 -0.645 1.00 98.00 117 ALA A CA 1
ATOM 936 C C . ALA A 1 117 ? -6.004 -12.509 -1.043 1.00 98.00 117 ALA A C 1
ATOM 938 O O . ALA A 1 117 ? -6.173 -12.254 -2.236 1.00 98.00 117 ALA A O 1
ATOM 939 N N . LEU A 1 118 ? -6.183 -11.599 -0.077 1.00 98.38 118 LEU A N 1
ATOM 940 C CA . LEU A 1 118 ? -6.607 -10.221 -0.332 1.00 98.38 118 LEU A CA 1
ATOM 941 C C . LEU A 1 118 ? -5.584 -9.457 -1.189 1.00 98.38 118 LEU A C 1
ATOM 943 O O . LEU A 1 118 ? -5.945 -8.896 -2.225 1.00 98.38 118 LEU A O 1
ATOM 947 N N . LEU A 1 119 ? -4.305 -9.444 -0.799 1.00 98.38 119 LEU A N 1
ATOM 948 C CA . LEU A 1 119 ? -3.270 -8.662 -1.492 1.00 98.38 119 LEU A CA 1
ATOM 949 C C . LEU A 1 119 ? -3.046 -9.141 -2.937 1.00 98.38 119 LEU A C 1
ATOM 951 O O . LEU A 1 119 ? -2.863 -8.320 -3.841 1.00 98.38 119 LEU A O 1
ATOM 955 N N . LYS A 1 120 ? -3.120 -10.457 -3.183 1.00 96.88 120 LYS A N 1
ATOM 956 C CA . LYS A 1 120 ? -2.944 -11.054 -4.519 1.00 96.88 120 LYS A CA 1
ATOM 957 C C . LYS A 1 120 ? -4.090 -10.767 -5.484 1.00 96.88 120 LYS A C 1
ATOM 959 O O . LYS A 1 120 ? -3.887 -10.925 -6.684 1.00 96.88 120 LYS A O 1
ATOM 964 N N . THR A 1 121 ? -5.251 -10.294 -5.017 1.00 96.62 121 THR A N 1
ATOM 965 C CA . THR A 1 121 ? -6.307 -9.803 -5.929 1.00 96.62 121 THR A CA 1
ATOM 966 C C . THR A 1 121 ? -5.815 -8.652 -6.811 1.00 96.62 121 THR A C 1
ATOM 968 O O . THR A 1 121 ? -6.306 -8.465 -7.924 1.00 96.62 121 THR A O 1
ATOM 971 N N . ARG A 1 122 ? -4.829 -7.891 -6.315 1.00 96.62 122 ARG A N 1
ATOM 972 C CA . ARG A 1 122 ? -4.212 -6.728 -6.958 1.00 96.62 122 ARG A CA 1
ATOM 973 C C . ARG A 1 122 ? -2.708 -6.716 -6.662 1.00 96.62 122 ARG A C 1
ATOM 975 O O . ARG A 1 122 ? -2.205 -5.832 -5.972 1.00 96.62 122 ARG A O 1
ATOM 982 N N . ALA A 1 123 ? -2.001 -7.757 -7.114 1.00 96.69 123 ALA A N 1
ATOM 983 C CA . ALA A 1 123 ? -0.611 -8.017 -6.727 1.00 96.69 123 ALA A CA 1
ATOM 984 C C . ALA A 1 123 ? 0.336 -6.873 -7.116 1.00 96.69 123 ALA A C 1
ATOM 986 O O . ALA A 1 123 ? 1.128 -6.430 -6.287 1.00 96.69 123 ALA A O 1
ATOM 987 N N . ALA A 1 124 ? 0.212 -6.348 -8.338 1.00 95.56 124 ALA A N 1
ATOM 988 C CA . ALA A 1 124 ? 0.992 -5.194 -8.777 1.00 95.56 124 ALA A CA 1
ATOM 989 C C . ALA A 1 124 ? 0.772 -3.974 -7.867 1.00 95.56 124 ALA A C 1
ATO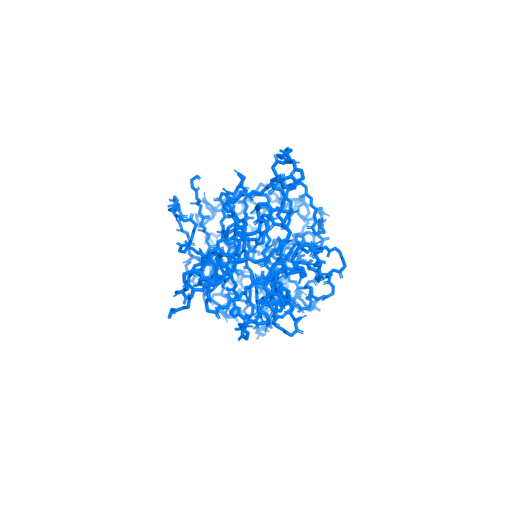M 991 O O . ALA A 1 124 ? 1.717 -3.282 -7.502 1.00 95.56 124 ALA A O 1
ATOM 992 N N . GLU A 1 125 ? -0.466 -3.709 -7.457 1.00 96.56 125 GLU A N 1
ATOM 993 C CA . GLU A 1 125 ? -0.805 -2.598 -6.570 1.00 96.56 125 GLU A CA 1
ATOM 994 C C . GLU A 1 125 ? -0.311 -2.775 -5.136 1.00 96.56 125 GLU A C 1
ATOM 996 O O . GLU A 1 125 ? 0.008 -1.791 -4.471 1.00 96.56 125 GLU A O 1
ATOM 1001 N N . ASN A 1 126 ? -0.180 -4.023 -4.700 1.00 97.56 126 ASN A N 1
ATOM 1002 C CA . ASN A 1 126 ? 0.295 -4.401 -3.377 1.00 97.56 126 ASN A CA 1
ATOM 1003 C C . ASN A 1 126 ? 1.778 -4.786 -3.345 1.00 97.56 126 ASN A C 1
ATOM 1005 O O . ASN A 1 126 ? 2.226 -5.369 -2.359 1.00 97.56 126 ASN A O 1
ATOM 1009 N N . LEU A 1 127 ? 2.545 -4.441 -4.385 1.00 96.50 127 LEU A N 1
ATOM 1010 C CA . LEU A 1 127 ? 3.959 -4.790 -4.541 1.00 96.50 127 LEU A CA 1
ATOM 1011 C C . LEU A 1 127 ? 4.775 -4.598 -3.255 1.00 96.50 127 LEU A C 1
ATOM 1013 O O . LEU A 1 127 ? 5.472 -5.514 -2.819 1.00 96.50 127 LEU A O 1
ATOM 1017 N N . PHE A 1 128 ? 4.678 -3.407 -2.656 1.00 96.50 128 PHE A N 1
ATOM 1018 C CA . PHE A 1 128 ? 5.429 -3.066 -1.450 1.00 96.50 128 PHE A CA 1
ATOM 1019 C C . PHE A 1 128 ? 4.951 -3.866 -0.241 1.00 96.50 128 PHE A C 1
ATOM 1021 O O . PHE A 1 128 ? 5.773 -4.437 0.460 1.00 96.50 128 PHE A O 1
ATOM 1028 N N . ILE A 1 129 ? 3.632 -3.984 -0.043 1.00 98.31 129 ILE A N 1
ATOM 1029 C CA . ILE A 1 129 ? 3.071 -4.728 1.091 1.00 98.31 129 ILE A CA 1
ATOM 1030 C C . ILE A 1 129 ? 3.472 -6.204 1.019 1.00 98.31 129 ILE A C 1
ATOM 1032 O O . ILE A 1 129 ? 3.942 -6.764 2.004 1.00 98.31 129 ILE A O 1
ATOM 1036 N N . ILE A 1 130 ? 3.337 -6.826 -0.154 1.00 98.19 130 ILE A N 1
ATOM 1037 C CA . ILE A 1 130 ? 3.711 -8.227 -0.371 1.00 98.19 130 ILE A CA 1
ATOM 1038 C C . ILE A 1 130 ? 5.216 -8.416 -0.165 1.00 98.19 130 ILE A C 1
ATOM 1040 O O . ILE A 1 130 ? 5.615 -9.304 0.584 1.00 98.19 130 ILE A O 1
ATOM 1044 N N . GLY A 1 131 ? 6.045 -7.573 -0.792 1.00 96.00 131 GLY A N 1
ATOM 1045 C CA . GLY A 1 131 ? 7.502 -7.672 -0.691 1.00 96.00 131 GLY A CA 1
ATOM 1046 C C . GLY A 1 131 ? 8.005 -7.512 0.744 1.00 96.00 131 GLY A C 1
ATOM 1047 O O . GLY A 1 131 ? 8.841 -8.293 1.194 1.00 96.00 131 GLY A O 1
ATOM 1048 N N . ASP A 1 132 ? 7.443 -6.562 1.490 1.00 96.75 132 ASP A N 1
ATOM 1049 C CA . ASP A 1 132 ? 7.807 -6.319 2.885 1.00 96.75 132 ASP A CA 1
ATOM 1050 C C . ASP A 1 132 ? 7.385 -7.480 3.797 1.00 96.75 132 ASP A C 1
ATOM 1052 O O . ASP A 1 132 ? 8.143 -7.866 4.692 1.00 96.75 132 ASP A O 1
ATOM 1056 N N . ILE A 1 133 ? 6.214 -8.092 3.576 1.00 97.94 133 ILE A N 1
ATOM 1057 C CA . ILE A 1 133 ? 5.819 -9.286 4.338 1.00 97.94 133 ILE A CA 1
ATOM 1058 C C . ILE A 1 133 ? 6.723 -10.477 3.997 1.00 97.94 133 ILE A C 1
ATOM 1060 O O . ILE A 1 133 ? 7.157 -11.181 4.907 1.00 97.94 133 ILE A O 1
ATOM 1064 N N . GLU A 1 134 ? 7.035 -10.710 2.721 1.00 96.25 134 GLU A N 1
ATOM 1065 C CA . GLU A 1 134 ? 7.928 -11.804 2.308 1.00 96.25 134 GLU A CA 1
ATOM 1066 C C . GLU A 1 134 ? 9.336 -11.654 2.900 1.00 96.25 134 GLU A C 1
ATOM 1068 O O . GLU A 1 134 ? 9.937 -12.642 3.323 1.00 96.25 134 GLU A O 1
ATOM 1073 N N . ALA A 1 135 ? 9.849 -10.423 2.969 1.00 93.94 135 ALA A N 1
ATOM 1074 C CA . ALA A 1 135 ? 11.188 -10.144 3.475 1.00 93.94 135 ALA A CA 1
ATOM 1075 C C . ALA A 1 135 ? 11.273 -10.137 5.011 1.00 93.94 135 ALA A C 1
ATOM 1077 O O . ALA A 1 135 ? 12.275 -10.586 5.574 1.00 93.94 135 ALA A O 1
ATOM 1078 N N . PHE A 1 136 ? 10.255 -9.611 5.700 1.00 96.06 136 PHE A N 1
ATOM 1079 C CA . PHE A 1 136 ? 10.357 -9.265 7.124 1.00 96.06 136 PHE A CA 1
ATOM 1080 C C . PHE A 1 136 ? 9.236 -9.831 8.010 1.00 96.06 136 PHE A C 1
ATOM 1082 O O . PHE A 1 136 ? 9.306 -9.704 9.238 1.00 96.06 136 PHE A O 1
ATOM 1089 N N . GLY A 1 137 ? 8.224 -10.475 7.427 1.00 97.25 137 GLY A N 1
ATOM 1090 C CA . GLY A 1 137 ? 7.054 -10.992 8.134 1.00 97.25 137 GLY A CA 1
ATOM 1091 C C . GLY A 1 137 ? 6.075 -9.893 8.567 1.00 97.25 137 GLY A C 1
ATOM 1092 O O . GLY A 1 137 ? 5.973 -8.836 7.951 1.00 97.25 137 GLY A O 1
ATOM 1093 N N . TYR A 1 138 ? 5.323 -10.134 9.642 1.00 97.31 138 TYR A N 1
ATOM 1094 C CA . TYR A 1 138 ? 4.235 -9.238 10.074 1.00 97.31 138 TYR A CA 1
ATOM 1095 C C . TYR A 1 138 ? 4.623 -8.215 11.151 1.00 97.31 138 TYR A C 1
ATOM 1097 O O . TYR A 1 138 ? 3.918 -7.218 11.366 1.00 97.31 138 TYR A O 1
ATOM 1105 N N . GLU A 1 139 ? 5.735 -8.456 11.848 1.00 94.62 139 GLU A N 1
ATOM 1106 C CA . GLU A 1 139 ? 6.160 -7.622 12.964 1.00 94.62 139 GLU A CA 1
ATOM 1107 C C . GLU A 1 139 ? 7.680 -7.561 13.112 1.00 94.62 139 GLU A C 1
ATOM 1109 O O . GLU A 1 139 ? 8.353 -8.564 13.330 1.00 94.62 139 GLU A O 1
ATOM 1114 N N . GLN A 1 140 ? 8.192 -6.337 13.034 1.00 95.12 140 GLN A N 1
ATOM 1115 C CA . GLN A 1 140 ? 9.550 -5.922 13.362 1.00 95.12 140 GLN A CA 1
ATOM 1116 C C . GLN A 1 140 ? 9.484 -4.590 14.119 1.00 95.12 140 GLN A C 1
ATOM 1118 O O . GLN A 1 140 ? 8.451 -3.921 14.143 1.00 95.12 140 GLN A O 1
ATOM 1123 N N . GLY A 1 141 ? 10.611 -4.132 14.673 1.00 93.06 141 GLY A N 1
ATOM 1124 C CA . GLY A 1 141 ? 10.684 -2.786 15.262 1.00 93.06 141 GLY A CA 1
ATOM 1125 C C . GLY A 1 141 ? 10.323 -1.671 14.267 1.00 93.06 141 GLY A C 1
ATOM 1126 O O . GLY A 1 141 ? 9.722 -0.677 14.653 1.00 93.06 141 GLY A O 1
ATOM 1127 N N . PHE A 1 142 ? 10.631 -1.870 12.981 1.00 94.62 142 PHE A N 1
ATOM 1128 C CA . PHE A 1 142 ? 10.349 -0.918 11.905 1.00 94.62 142 PHE A CA 1
ATOM 1129 C C . PHE A 1 142 ? 9.140 -1.292 11.036 1.00 94.62 142 PHE A C 1
ATOM 1131 O O . PHE A 1 142 ? 8.781 -0.503 10.172 1.00 94.62 142 PHE A O 1
ATOM 1138 N N . GLN A 1 143 ? 8.533 -2.471 11.202 1.00 97.88 143 GLN A N 1
ATOM 1139 C CA . GLN A 1 143 ? 7.466 -2.947 10.315 1.00 97.88 143 GLN A CA 1
ATOM 1140 C C . GLN A 1 143 ? 6.308 -3.537 11.093 1.00 97.88 143 GLN A C 1
ATOM 1142 O O . GLN A 1 143 ? 6.495 -4.351 11.994 1.00 97.88 143 GLN A O 1
ATOM 1147 N N . ARG A 1 144 ? 5.096 -3.140 10.723 1.00 97.94 144 ARG A N 1
ATOM 1148 C CA . ARG A 1 144 ? 3.880 -3.499 11.439 1.00 97.94 144 ARG A CA 1
ATOM 1149 C C . ARG A 1 144 ? 2.694 -3.479 10.482 1.00 97.94 144 ARG A C 1
ATOM 1151 O O . ARG A 1 144 ? 2.537 -2.511 9.760 1.00 97.94 144 ARG A O 1
ATOM 1158 N N . LEU A 1 145 ? 1.838 -4.505 10.514 1.00 98.44 145 LEU A N 1
ATOM 1159 C CA . LEU A 1 145 ? 0.598 -4.518 9.732 1.00 98.44 145 LEU A CA 1
ATOM 1160 C C . LEU A 1 145 ? -0.679 -4.583 10.579 1.00 98.44 145 LEU A C 1
ATOM 1162 O O . LEU A 1 145 ? -0.708 -5.222 11.632 1.00 98.44 145 LEU A O 1
ATOM 1166 N N . TRP A 1 146 ? -1.739 -3.955 10.085 1.00 98.31 146 TRP A N 1
ATOM 1167 C CA . TRP A 1 146 ? -3.106 -4.072 10.588 1.00 98.31 146 TRP A CA 1
ATOM 1168 C C . TRP A 1 146 ? -4.021 -4.521 9.457 1.00 98.31 146 TRP A C 1
ATOM 1170 O O . TRP A 1 146 ? -3.750 -4.226 8.295 1.00 98.31 146 TRP A O 1
ATOM 1180 N N . GLY A 1 147 ? -5.074 -5.245 9.805 1.00 97.44 147 GLY A N 1
ATOM 1181 C CA . GLY A 1 147 ? -6.108 -5.698 8.887 1.00 97.44 147 GLY A CA 1
ATOM 1182 C C . GLY A 1 147 ? -7.468 -5.211 9.353 1.00 97.44 147 GLY A C 1
ATOM 1183 O O . GLY A 1 147 ? -7.656 -5.071 10.561 1.00 97.44 147 GLY A O 1
ATOM 1184 N N . GLU A 1 148 ? -8.371 -4.960 8.411 1.00 94.81 148 GLU A N 1
ATOM 1185 C CA . GLU A 1 148 ? -9.791 -4.709 8.656 1.00 94.81 148 GLU A CA 1
ATOM 1186 C C . GLU A 1 148 ? -10.632 -5.855 8.094 1.00 94.81 148 GLU A C 1
ATOM 1188 O O . GLU A 1 148 ? -10.460 -6.195 6.922 1.00 94.81 148 GLU A O 1
ATOM 1193 N N . TRP A 1 149 ? -11.530 -6.424 8.895 1.00 90.62 149 TRP A N 1
ATOM 1194 C CA . TRP A 1 149 ? -12.492 -7.447 8.475 1.00 90.62 149 TRP A CA 1
ATOM 1195 C C . TRP A 1 149 ? -13.892 -6.852 8.287 1.00 90.62 149 TRP A C 1
ATOM 1197 O O . TRP A 1 149 ? -14.231 -5.840 8.880 1.00 90.62 149 TRP A O 1
ATOM 1207 N N . ASP A 1 150 ? -14.731 -7.450 7.453 1.00 82.38 150 ASP A N 1
ATOM 1208 C CA . ASP A 1 150 ? -16.140 -7.064 7.376 1.00 82.38 150 ASP A CA 1
ATOM 1209 C C . ASP A 1 150 ? -17.009 -7.841 8.387 1.00 82.38 150 ASP A C 1
ATOM 1211 O O . ASP A 1 150 ? -16.544 -8.721 9.113 1.00 82.38 150 ASP A O 1
ATOM 1215 N N . GLU A 1 151 ? -18.314 -7.553 8.414 1.00 74.50 151 GLU A N 1
ATOM 1216 C CA . GLU A 1 151 ? -19.299 -8.243 9.268 1.00 74.50 151 GLU A CA 1
ATOM 1217 C C . GLU A 1 151 ? -19.388 -9.761 9.023 1.00 74.50 151 GLU A C 1
ATOM 1219 O O . GLU A 1 151 ? -19.946 -10.494 9.841 1.00 74.50 151 GLU A O 1
ATOM 1224 N N . ARG A 1 152 ? -18.865 -10.253 7.894 1.00 77.00 152 ARG A N 1
ATOM 1225 C CA . ARG A 1 152 ? -18.835 -11.677 7.537 1.00 77.00 152 ARG A CA 1
ATOM 1226 C C . ARG A 1 152 ? -17.527 -12.344 7.951 1.00 77.00 152 ARG A C 1
ATOM 1228 O O . ARG A 1 152 ? -17.413 -13.563 7.815 1.00 77.00 152 ARG A O 1
ATOM 1235 N N . GLY A 1 153 ? -16.581 -11.573 8.482 1.00 81.75 153 GLY A N 1
ATOM 1236 C CA . GLY A 1 153 ? -15.252 -12.036 8.841 1.00 81.75 153 GLY A CA 1
ATOM 1237 C C . GLY A 1 153 ? -14.335 -12.204 7.634 1.00 81.75 153 GLY A C 1
ATOM 1238 O O . GLY A 1 153 ? -13.417 -13.013 7.713 1.00 81.75 153 GLY A O 1
ATOM 1239 N N . GLU A 1 154 ? -14.571 -11.482 6.535 1.00 90.38 154 GLU A N 1
ATOM 1240 C CA . GLU A 1 154 ? -13.655 -11.427 5.391 1.00 90.38 154 GLU A CA 1
ATOM 1241 C C . GLU A 1 154 ? -12.719 -10.220 5.531 1.00 90.38 154 GLU A C 1
ATOM 1243 O O . GLU A 1 154 ? -13.178 -9.095 5.721 1.00 90.38 154 GLU A O 1
ATOM 1248 N N . LEU A 1 155 ? -11.402 -10.420 5.430 1.00 95.62 155 LEU A N 1
ATOM 1249 C CA . LEU A 1 155 ? -10.437 -9.319 5.406 1.00 95.62 155 LEU A CA 1
ATOM 1250 C C . LEU A 1 155 ? -10.639 -8.441 4.158 1.00 95.62 155 LEU A C 1
ATOM 1252 O O . LEU A 1 155 ? -10.484 -8.898 3.024 1.00 95.62 155 LEU A O 1
ATOM 1256 N N . ILE A 1 156 ? -10.913 -7.154 4.367 1.00 96.25 156 ILE A N 1
ATOM 1257 C CA . ILE A 1 156 ? -11.235 -6.177 3.317 1.00 96.25 156 ILE A CA 1
ATOM 1258 C C . ILE A 1 156 ? -10.198 -5.061 3.151 1.00 96.25 156 ILE A C 1
ATOM 1260 O O . ILE A 1 156 ? -10.147 -4.438 2.083 1.00 96.25 156 ILE A O 1
ATOM 1264 N N . ALA A 1 157 ? -9.370 -4.797 4.166 1.00 97.88 157 ALA A N 1
ATOM 1265 C CA . ALA A 1 157 ? -8.324 -3.779 4.101 1.00 97.88 157 ALA A CA 1
ATOM 1266 C C . ALA A 1 157 ? -7.072 -4.161 4.897 1.00 97.88 157 ALA A C 1
ATOM 1268 O O . ALA A 1 157 ? -7.125 -4.943 5.842 1.00 97.88 157 ALA A O 1
ATOM 1269 N N . VAL A 1 158 ? -5.932 -3.592 4.508 1.00 98.62 158 VAL A N 1
ATOM 1270 C CA . VAL A 1 158 ? -4.631 -3.745 5.163 1.00 98.62 158 VAL A CA 1
ATOM 1271 C C . VAL A 1 158 ? -3.968 -2.377 5.277 1.00 98.62 158 VAL A C 1
ATOM 1273 O O . VAL A 1 158 ? -3.963 -1.598 4.327 1.00 98.62 158 VAL A O 1
ATOM 1276 N N . LEU A 1 159 ? -3.357 -2.106 6.425 1.00 98.69 159 LEU A N 1
ATOM 1277 C CA . LEU A 1 159 ? -2.472 -0.968 6.641 1.00 98.69 159 LEU A CA 1
ATOM 1278 C C . LEU A 1 159 ? -1.082 -1.489 6.994 1.00 98.69 159 LEU A C 1
ATOM 1280 O O . LEU A 1 159 ? -0.907 -2.149 8.017 1.00 98.69 159 LEU A O 1
ATOM 1284 N N . LEU A 1 160 ? -0.086 -1.180 6.172 1.00 98.75 160 LEU A N 1
ATOM 1285 C CA . LEU A 1 160 ? 1.320 -1.440 6.469 1.00 98.75 160 LEU A CA 1
ATOM 1286 C C . LEU A 1 160 ? 1.971 -0.175 7.033 1.00 98.75 160 LEU A C 1
ATOM 1288 O O . LEU A 1 160 ? 1.916 0.863 6.390 1.00 98.75 160 LEU A O 1
ATOM 1292 N N . LYS A 1 161 ? 2.668 -0.282 8.166 1.00 98.38 161 LYS A N 1
ATOM 1293 C CA . LYS A 1 161 ? 3.766 0.604 8.572 1.00 98.38 161 LYS A CA 1
ATOM 1294 C C . LYS A 1 161 ? 5.078 -0.018 8.111 1.00 98.38 161 LYS A C 1
ATOM 1296 O O . LYS A 1 161 ? 5.405 -1.125 8.540 1.00 98.38 161 LYS A O 1
ATOM 1301 N N . TYR A 1 162 ? 5.860 0.731 7.345 1.00 97.44 162 TYR A N 1
ATOM 1302 C CA . TYR A 1 162 ? 7.258 0.442 7.047 1.00 97.44 162 TYR A CA 1
ATOM 1303 C C . TYR A 1 162 ? 8.119 1.673 7.352 1.00 97.44 162 TYR A C 1
ATOM 1305 O O . TYR A 1 162 ? 8.077 2.695 6.662 1.00 97.44 162 TYR A O 1
ATOM 1313 N N . ARG A 1 163 ? 8.913 1.583 8.421 1.00 96.25 163 ARG A N 1
ATOM 1314 C CA . ARG A 1 163 ? 9.637 2.694 9.052 1.00 96.25 163 ARG A CA 1
ATOM 1315 C C . ARG A 1 163 ? 8.673 3.842 9.361 1.00 96.25 163 ARG A C 1
ATOM 1317 O O . ARG A 1 163 ? 7.814 3.687 10.214 1.00 96.25 163 ARG A O 1
ATOM 1324 N N . GLN A 1 164 ? 8.806 4.965 8.665 1.00 97.00 164 GLN A N 1
ATOM 1325 C CA . GLN A 1 164 ? 7.986 6.164 8.859 1.00 97.00 164 GLN A CA 1
ATOM 1326 C C . GLN A 1 164 ? 6.843 6.280 7.839 1.00 97.00 164 GLN A C 1
ATOM 1328 O O . GLN A 1 164 ? 6.072 7.241 7.878 1.00 97.00 164 GLN A O 1
ATOM 1333 N N . ASN A 1 165 ? 6.768 5.341 6.890 1.00 98.25 165 ASN A N 1
ATOM 1334 C CA . ASN A 1 165 ? 5.793 5.333 5.812 1.00 98.25 165 ASN A CA 1
ATOM 1335 C C . ASN A 1 165 ? 4.651 4.369 6.108 1.00 98.25 165 ASN A C 1
ATOM 1337 O O . ASN A 1 165 ? 4.887 3.235 6.522 1.00 98.25 165 ASN A O 1
ATOM 1341 N N . TYR A 1 166 ? 3.433 4.803 5.814 1.00 98.69 166 TYR A N 1
ATOM 1342 C CA . TYR A 1 166 ? 2.238 3.983 5.886 1.00 98.69 166 TYR A CA 1
ATOM 1343 C C . TYR A 1 166 ? 1.640 3.764 4.499 1.00 98.69 166 TYR A C 1
ATOM 1345 O O . TYR A 1 166 ? 1.474 4.714 3.731 1.00 98.69 166 TYR A O 1
ATOM 1353 N N . ILE A 1 167 ? 1.312 2.509 4.193 1.00 98.69 167 ILE A N 1
ATOM 1354 C CA . ILE A 1 167 ? 0.738 2.083 2.916 1.00 98.69 167 ILE A CA 1
ATOM 1355 C C . ILE A 1 167 ? -0.598 1.379 3.179 1.00 98.69 167 ILE A C 1
ATOM 1357 O O . ILE A 1 167 ? -0.599 0.242 3.658 1.00 98.69 167 ILE A O 1
ATOM 1361 N N . PRO A 1 168 ? -1.736 2.043 2.911 1.00 98.62 168 PRO A N 1
ATOM 1362 C CA . PRO A 1 168 ? -3.056 1.445 3.030 1.00 98.62 168 PRO A CA 1
ATOM 1363 C C . PRO A 1 168 ? -3.481 0.766 1.718 1.00 98.62 168 PRO A C 1
ATOM 1365 O O . PRO A 1 168 ? -3.206 1.261 0.623 1.00 98.62 168 PRO A O 1
ATOM 1368 N N . PHE A 1 169 ? -4.231 -0.323 1.832 1.00 98.56 169 PHE A N 1
ATOM 1369 C CA . PHE A 1 169 ? -4.909 -0.996 0.728 1.00 98.56 169 PHE A CA 1
ATOM 1370 C C . PHE A 1 169 ? -6.293 -1.466 1.177 1.00 98.56 169 PHE A C 1
ATOM 1372 O O . PHE A 1 169 ? -6.437 -1.965 2.287 1.00 98.56 169 PHE A O 1
ATOM 1379 N N . ALA A 1 170 ? -7.306 -1.332 0.320 1.00 97.62 170 ALA A N 1
ATOM 1380 C CA . ALA A 1 170 ? -8.655 -1.820 0.597 1.00 97.62 170 ALA A CA 1
ATOM 1381 C C . ALA A 1 170 ? -9.379 -2.215 -0.696 1.00 97.62 170 ALA A C 1
ATOM 1383 O O . ALA A 1 170 ? -9.210 -1.554 -1.724 1.00 97.62 170 ALA A O 1
ATOM 1384 N N . VAL A 1 171 ? -10.216 -3.255 -0.633 1.00 96.31 171 VAL A N 1
ATOM 1385 C CA . VAL A 1 171 ? -11.088 -3.694 -1.747 1.00 96.31 171 VAL A CA 1
ATOM 1386 C C . VAL A 1 171 ? -12.563 -3.337 -1.538 1.00 96.31 171 VAL A C 1
ATOM 1388 O O . VAL A 1 171 ? -13.361 -3.449 -2.467 1.00 96.31 171 VAL A O 1
ATOM 1391 N N . ALA A 1 172 ? -12.921 -2.868 -0.343 1.00 92.19 172 ALA A N 1
ATOM 1392 C CA . ALA A 1 172 ? -14.265 -2.446 0.041 1.00 92.19 172 ALA A CA 1
ATOM 1393 C C . ALA A 1 172 ? -14.214 -1.090 0.784 1.00 92.19 172 ALA A C 1
ATOM 1395 O O . ALA A 1 172 ? -13.122 -0.571 1.050 1.00 92.19 172 ALA A O 1
ATOM 1396 N N . PRO A 1 173 ? -15.364 -0.452 1.085 1.00 90.19 173 PRO A N 1
ATOM 1397 C CA . PRO A 1 173 ? -15.412 0.607 2.092 1.00 90.19 173 PRO A CA 1
ATOM 1398 C C . PRO A 1 173 ? -14.781 0.119 3.401 1.00 90.19 173 PRO A C 1
ATOM 1400 O O . PRO A 1 173 ? -15.039 -1.006 3.805 1.00 90.19 173 PRO A O 1
ATOM 1403 N N . PHE A 1 174 ? -13.947 0.955 4.009 1.00 92.31 174 PHE A N 1
ATOM 1404 C CA . PHE A 1 174 ? -13.118 0.615 5.164 1.00 92.31 174 PHE A CA 1
ATOM 1405 C C . PHE A 1 174 ? -13.077 1.812 6.121 1.00 92.31 174 PHE A C 1
ATOM 1407 O O . PHE A 1 174 ? -13.343 2.949 5.698 1.00 92.31 174 PHE A O 1
ATOM 1414 N N . ASP A 1 175 ? -12.727 1.582 7.381 1.00 90.44 175 ASP A N 1
ATOM 1415 C CA . ASP A 1 175 ? -12.635 2.610 8.411 1.00 90.44 175 ASP A CA 1
ATOM 1416 C C . ASP A 1 175 ? -11.331 3.420 8.275 1.00 90.44 175 ASP A C 1
ATOM 1418 O O . ASP A 1 175 ? -10.327 3.256 8.979 1.00 90.44 175 ASP A O 1
ATOM 1422 N N . ALA A 1 176 ? -11.362 4.360 7.328 1.00 91.69 176 ALA A N 1
ATOM 1423 C CA . ALA A 1 176 ? -10.277 5.303 7.085 1.00 91.69 176 ALA A CA 1
ATOM 1424 C C . ALA A 1 176 ? -9.939 6.163 8.312 1.00 91.69 176 ALA A C 1
ATOM 1426 O O . ALA A 1 176 ? -8.809 6.643 8.445 1.00 91.69 176 ALA A O 1
ATOM 1427 N N . LEU A 1 177 ? -10.907 6.347 9.210 1.00 86.69 177 LEU A N 1
ATOM 1428 C CA . LEU A 1 177 ? -10.723 7.102 10.430 1.00 86.69 177 LEU A CA 1
ATOM 1429 C C . LEU A 1 177 ? -9.855 6.335 11.418 1.00 86.69 177 LEU A C 1
ATOM 1431 O O . LEU A 1 177 ? -8.847 6.870 11.877 1.00 86.69 177 LEU A O 1
ATOM 1435 N N . ALA A 1 178 ? -10.190 5.077 11.678 1.00 86.56 178 ALA A N 1
ATOM 1436 C CA . ALA A 1 178 ? -9.409 4.207 12.543 1.00 86.56 178 ALA A CA 1
ATOM 1437 C C . ALA A 1 178 ? -7.984 3.992 12.003 1.00 86.56 178 ALA A C 1
ATOM 1439 O O . ALA A 1 178 ? -7.018 4.055 12.767 1.00 86.56 178 ALA A O 1
ATOM 1440 N N . PHE A 1 179 ? -7.806 3.840 10.682 1.00 95.38 179 PHE A N 1
ATOM 1441 C CA . PHE A 1 179 ? -6.463 3.810 10.080 1.00 95.38 179 PHE A CA 1
ATOM 1442 C C . PHE A 1 179 ? -5.683 5.098 10.369 1.00 95.38 179 PHE A C 1
ATOM 1444 O O . PHE A 1 179 ? -4.517 5.031 10.761 1.00 95.38 179 PHE A O 1
ATOM 1451 N N . SER A 1 180 ? -6.321 6.267 10.249 1.00 95.31 180 SER A N 1
ATOM 1452 C CA . SER A 1 180 ? -5.668 7.540 10.574 1.00 95.31 180 SER A CA 1
ATOM 1453 C C . SER A 1 180 ? -5.279 7.653 12.053 1.00 95.31 180 SER A C 1
ATOM 1455 O O . SER A 1 180 ? -4.215 8.177 12.366 1.00 95.31 180 SER A O 1
ATOM 1457 N N . GLU A 1 181 ? -6.087 7.121 12.973 1.00 90.56 181 GLU A N 1
ATOM 1458 C CA . GLU A 1 181 ? -5.776 7.127 14.405 1.00 90.56 181 GLU A CA 1
ATOM 1459 C C . GLU A 1 181 ? -4.580 6.235 14.731 1.00 90.56 181 GLU A C 1
ATOM 1461 O O . GLU A 1 181 ? -3.724 6.630 15.523 1.00 90.56 181 GLU A O 1
ATOM 1466 N N . ILE A 1 182 ? -4.495 5.055 14.105 1.00 94.44 182 ILE A N 1
ATOM 1467 C CA . ILE A 1 182 ? -3.326 4.172 14.219 1.00 94.44 182 ILE A CA 1
ATOM 1468 C C . ILE A 1 182 ? -2.063 4.932 13.805 1.00 94.44 182 ILE A C 1
ATOM 1470 O O . ILE A 1 182 ? -1.061 4.886 14.517 1.00 94.44 182 ILE A O 1
ATOM 1474 N N . MET A 1 183 ? -2.130 5.659 12.688 1.00 96.81 183 MET A N 1
ATOM 1475 C CA . MET A 1 183 ? -1.017 6.453 12.167 1.00 96.81 183 MET A CA 1
ATOM 1476 C C . MET A 1 183 ? -0.651 7.611 13.104 1.00 96.81 183 MET A C 1
ATOM 1478 O O . MET A 1 183 ? 0.514 7.778 13.440 1.00 96.81 183 MET A O 1
ATOM 1482 N N . LEU A 1 184 ? -1.631 8.383 13.582 1.00 94.88 184 LEU A N 1
ATOM 1483 C CA . LEU A 1 184 ? -1.404 9.555 14.443 1.00 94.88 184 LEU A CA 1
ATOM 1484 C C . LEU A 1 184 ? -0.907 9.203 15.853 1.00 94.88 184 LEU A C 1
ATOM 1486 O O . LEU A 1 184 ? -0.280 10.036 16.506 1.00 94.88 184 LEU A O 1
ATOM 1490 N N . LYS A 1 185 ? -1.174 7.984 16.338 1.00 93.19 185 LYS A N 1
ATOM 1491 C CA . LYS A 1 185 ? -0.619 7.477 17.605 1.00 93.19 185 LYS A CA 1
ATOM 1492 C C . LYS A 1 185 ? 0.872 7.136 17.500 1.00 93.19 185 LYS A C 1
ATOM 1494 O O . LYS A 1 185 ? 1.540 7.017 18.527 1.00 93.19 185 LYS A O 1
ATOM 1499 N N . ASP A 1 186 ? 1.397 6.959 16.291 1.00 94.50 186 ASP A N 1
ATOM 1500 C CA . ASP A 1 186 ? 2.797 6.633 16.056 1.00 94.50 186 ASP A CA 1
ATOM 1501 C C . ASP A 1 186 ? 3.644 7.900 15.912 1.00 94.50 186 ASP A C 1
ATOM 1503 O O . ASP A 1 186 ? 3.578 8.604 14.909 1.00 94.50 186 ASP A O 1
ATOM 1507 N N . SER A 1 187 ? 4.512 8.164 16.889 1.00 93.69 187 SER A N 1
ATOM 1508 C CA . SER A 1 187 ? 5.418 9.318 16.853 1.00 93.69 187 SER A CA 1
ATOM 1509 C C . SER A 1 187 ? 6.433 9.285 15.704 1.00 93.69 187 SER A C 1
ATOM 1511 O O . SER A 1 187 ? 7.084 10.293 15.446 1.00 93.69 187 SER A O 1
ATOM 1513 N N . GLU A 1 188 ? 6.629 8.134 15.051 1.00 95.31 188 GLU A N 1
ATOM 1514 C CA . GLU A 1 188 ? 7.495 8.009 13.873 1.00 95.31 188 GLU A CA 1
ATOM 1515 C C . GLU A 1 188 ? 6.757 8.258 12.551 1.00 95.31 188 GLU A C 1
ATOM 1517 O O . GLU A 1 188 ? 7.393 8.251 11.494 1.00 95.31 188 GLU A O 1
ATOM 1522 N N . PHE A 1 189 ? 5.434 8.442 12.577 1.00 96.62 189 PHE A N 1
ATOM 1523 C CA . PHE A 1 189 ? 4.651 8.684 11.373 1.00 96.62 189 PHE A CA 1
ATOM 1524 C C . PHE A 1 189 ? 5.104 9.972 10.680 1.00 96.62 189 PHE A C 1
ATOM 1526 O O . PHE A 1 189 ? 5.081 11.054 11.259 1.00 96.62 189 PHE A O 1
ATOM 1533 N N . HIS A 1 190 ? 5.506 9.843 9.416 1.00 96.75 190 HIS A N 1
ATOM 1534 C CA . HIS A 1 190 ? 5.968 10.974 8.612 1.00 96.75 190 HIS A CA 1
ATOM 1535 C C . HIS A 1 190 ? 5.445 10.935 7.175 1.00 96.75 190 HIS A C 1
ATOM 1537 O O . HIS A 1 190 ? 5.337 11.970 6.516 1.00 96.75 190 HIS A O 1
ATOM 1543 N N . MET A 1 191 ? 5.135 9.747 6.650 1.00 97.88 191 MET A N 1
ATOM 1544 C CA . MET A 1 191 ? 4.745 9.575 5.256 1.00 97.88 191 MET A CA 1
ATOM 1545 C C . MET A 1 191 ? 3.532 8.656 5.122 1.00 97.88 191 MET A C 1
ATOM 1547 O O . MET A 1 191 ? 3.430 7.643 5.807 1.00 97.88 191 MET A O 1
ATOM 1551 N N . MET A 1 192 ? 2.633 8.992 4.199 1.00 98.50 192 MET A N 1
ATOM 1552 C CA . MET A 1 192 ? 1.627 8.066 3.678 1.00 98.50 192 MET A CA 1
ATOM 1553 C C . MET A 1 192 ? 1.823 7.942 2.172 1.00 98.50 192 MET A C 1
ATOM 1555 O O . MET A 1 192 ? 2.000 8.948 1.480 1.00 98.50 192 MET A O 1
ATOM 1559 N N . SER A 1 193 ? 1.778 6.727 1.641 1.00 98.25 193 SER A N 1
ATOM 1560 C CA . SER A 1 193 ? 1.826 6.497 0.197 1.00 98.25 193 SER A CA 1
ATOM 1561 C C . SER A 1 193 ? 0.937 5.336 -0.211 1.00 98.25 193 SER A C 1
ATOM 1563 O O . SER A 1 193 ? 0.686 4.448 0.590 1.00 98.25 193 SER A O 1
ATOM 1565 N N . GLY A 1 194 ? 0.419 5.345 -1.433 1.00 97.69 194 GLY A N 1
ATOM 1566 C CA . GLY A 1 194 ? -0.518 4.310 -1.861 1.00 97.69 194 GLY A CA 1
ATOM 1567 C C . GLY A 1 194 ? -1.366 4.717 -3.051 1.00 97.69 194 GLY A C 1
ATOM 1568 O O . GLY A 1 194 ? -1.174 5.779 -3.647 1.00 97.69 194 GLY A O 1
ATOM 1569 N N . LEU A 1 195 ? -2.341 3.873 -3.375 1.00 97.81 195 LEU A N 1
ATOM 1570 C CA . LEU A 1 195 ? -3.346 4.179 -4.385 1.00 97.81 195 LEU A CA 1
ATOM 1571 C C . LEU A 1 195 ? -4.196 5.378 -3.957 1.00 97.81 195 LEU A C 1
ATOM 1573 O O . LEU A 1 195 ? -4.716 5.411 -2.839 1.00 97.81 195 LEU A O 1
ATOM 1577 N N . LYS A 1 196 ? -4.408 6.318 -4.883 1.00 97.62 196 LYS A N 1
ATOM 1578 C CA . LYS A 1 196 ? -5.203 7.533 -4.654 1.00 97.62 196 LYS A CA 1
ATOM 1579 C C . LYS A 1 196 ? -6.583 7.253 -4.058 1.00 97.62 196 LYS A C 1
ATOM 1581 O O . LYS A 1 196 ? -6.963 7.886 -3.081 1.00 97.62 196 LYS A O 1
ATOM 1586 N N . GLU A 1 197 ? -7.286 6.251 -4.585 1.00 96.31 197 GLU A N 1
ATOM 1587 C CA . GLU A 1 197 ? -8.627 5.852 -4.125 1.00 96.31 197 GLU A CA 1
ATOM 1588 C C . GLU A 1 197 ? -8.690 5.412 -2.651 1.00 96.31 197 GLU A C 1
ATOM 1590 O O . GLU A 1 197 ? -9.751 5.484 -2.025 1.00 96.31 197 GLU A O 1
ATOM 1595 N N . THR A 1 198 ? -7.563 4.963 -2.094 1.00 97.69 198 THR A N 1
ATOM 1596 C CA . THR A 1 198 ? -7.438 4.562 -0.692 1.00 97.69 198 THR A CA 1
ATOM 1597 C C . THR A 1 198 ? -6.906 5.719 0.147 1.00 97.69 198 THR A C 1
ATOM 1599 O O . 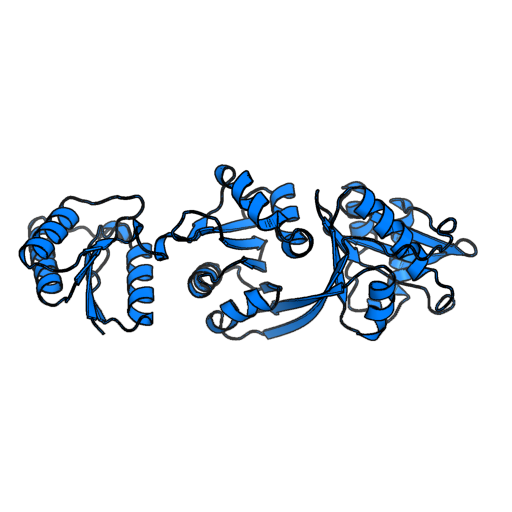THR A 1 198 ? -7.494 6.059 1.171 1.00 97.69 198 THR A O 1
ATOM 1602 N N . THR A 1 199 ? -5.829 6.372 -0.295 1.00 98.31 199 THR A N 1
ATOM 1603 C CA . THR A 1 199 ? -5.176 7.431 0.484 1.00 98.31 199 THR A CA 1
ATOM 1604 C C . THR A 1 199 ? -6.044 8.679 0.634 1.00 98.31 199 THR A C 1
ATOM 1606 O O . THR A 1 199 ? -6.037 9.285 1.701 1.00 98.31 199 THR A O 1
ATOM 1609 N N . GLU A 1 200 ? -6.835 9.054 -0.379 1.00 97.25 200 GLU A N 1
ATOM 1610 C CA . GLU A 1 200 ? -7.725 10.228 -0.306 1.00 97.25 200 GLU A CA 1
ATOM 1611 C C . GLU A 1 200 ? -8.858 10.065 0.714 1.00 97.25 200 GLU A C 1
ATOM 1613 O O . GLU A 1 200 ? -9.420 11.060 1.165 1.00 97.25 200 GLU A O 1
ATOM 1618 N N . LYS A 1 201 ? -9.192 8.829 1.108 1.00 97.06 201 LYS A N 1
ATOM 1619 C CA . LYS A 1 201 ? -10.180 8.577 2.166 1.00 97.06 201 LYS A CA 1
ATOM 1620 C C . LYS A 1 201 ? -9.607 8.821 3.562 1.00 97.06 201 LYS A C 1
ATOM 1622 O O . LYS A 1 201 ? -10.350 9.203 4.456 1.00 97.06 201 LYS A O 1
ATOM 1627 N N . ILE A 1 202 ? -8.302 8.610 3.740 1.00 97.88 202 ILE A N 1
ATOM 1628 C CA . ILE A 1 202 ? -7.597 8.770 5.023 1.00 97.88 202 ILE A CA 1
ATOM 1629 C C . ILE A 1 202 ? -7.072 10.205 5.178 1.00 97.88 202 ILE A C 1
ATOM 1631 O O . ILE A 1 202 ? -7.090 10.760 6.275 1.00 97.88 202 ILE A O 1
ATOM 1635 N N . GLU A 1 203 ? -6.645 10.829 4.073 1.00 96.75 203 GLU A N 1
ATOM 1636 C CA . GLU A 1 203 ? -6.082 12.186 4.019 1.00 96.75 203 GLU A CA 1
ATOM 1637 C C . GLU A 1 203 ? -6.840 13.233 4.866 1.00 96.75 203 GLU A C 1
ATOM 1639 O O . GLU A 1 203 ? -6.164 13.961 5.597 1.00 96.75 203 GLU A O 1
ATOM 1644 N N . PRO A 1 204 ? -8.190 13.311 4.858 1.00 95.62 204 PRO A N 1
ATOM 1645 C CA . PRO A 1 204 ? -8.936 14.307 5.633 1.00 95.62 204 PRO A CA 1
ATOM 1646 C C . PRO A 1 204 ? -8.714 14.250 7.150 1.00 95.62 204 PRO A C 1
ATOM 1648 O O . PRO A 1 204 ? -9.034 15.217 7.842 1.00 95.62 204 PRO A O 1
ATOM 1651 N N . TYR A 1 205 ? -8.183 13.143 7.673 1.00 94.56 205 TYR A N 1
ATOM 1652 C CA . TYR A 1 205 ? -8.015 12.910 9.105 1.00 94.56 205 TYR A CA 1
ATOM 1653 C C . TYR A 1 205 ? -6.575 13.096 9.609 1.00 94.56 205 TYR A C 1
ATOM 1655 O O . TYR A 1 205 ? -6.371 13.189 10.815 1.00 94.56 205 TYR A O 1
ATOM 1663 N N . LEU A 1 206 ? -5.579 13.188 8.718 1.00 92.44 206 LEU A N 1
ATOM 1664 C CA . LEU A 1 206 ? -4.146 13.208 9.070 1.00 92.44 206 LEU A CA 1
ATOM 1665 C C . LEU A 1 206 ? -3.549 14.618 9.250 1.00 92.44 206 LEU A C 1
ATOM 1667 O O . LEU A 1 206 ? -2.355 14.761 9.498 1.00 92.44 206 LEU A O 1
ATOM 1671 N N . GLY A 1 207 ? -4.363 15.670 9.141 1.00 86.50 207 GLY A N 1
ATOM 1672 C CA . GLY A 1 207 ? -3.904 17.055 9.263 1.00 86.50 207 GLY A CA 1
ATOM 1673 C C . GLY A 1 207 ? -3.153 17.567 8.025 1.00 86.50 207 GLY A C 1
ATOM 1674 O O . GLY A 1 207 ? -3.305 17.051 6.918 1.00 86.50 207 GLY A O 1
ATOM 1675 N N . ALA A 1 208 ? -2.380 18.644 8.194 1.00 91.25 208 ALA A N 1
ATOM 1676 C CA . ALA A 1 208 ? -1.682 19.301 7.090 1.00 91.25 208 ALA A CA 1
ATOM 1677 C C . ALA A 1 208 ? -0.418 18.534 6.671 1.00 91.25 208 ALA A C 1
ATOM 1679 O O . ALA A 1 208 ? 0.364 18.095 7.510 1.00 91.25 208 ALA A O 1
ATOM 1680 N N . TYR A 1 209 ? -0.189 18.431 5.362 1.00 94.06 209 TYR A N 1
ATOM 1681 C CA . TYR A 1 209 ? 1.035 17.868 4.795 1.00 94.06 209 TYR A CA 1
ATOM 1682 C C . TYR A 1 209 ? 1.977 18.972 4.300 1.00 94.06 209 TYR A C 1
ATOM 1684 O O . TYR A 1 209 ? 1.555 19.996 3.760 1.00 94.06 209 TYR A O 1
ATOM 1692 N N . LYS A 1 210 ? 3.282 18.717 4.403 1.00 95.56 210 LYS A N 1
ATOM 1693 C CA . LYS A 1 210 ? 4.347 19.563 3.855 1.00 95.56 210 LYS A CA 1
ATOM 1694 C C . LYS A 1 210 ? 4.482 19.412 2.343 1.00 95.56 210 LYS A C 1
ATOM 1696 O O . LYS A 1 210 ? 4.790 20.370 1.634 1.00 95.56 210 LYS A O 1
ATOM 1701 N N . ARG A 1 211 ? 4.294 18.192 1.832 1.00 95.50 211 ARG A N 1
ATOM 1702 C CA . ARG A 1 211 ? 4.421 17.878 0.403 1.00 95.50 211 ARG A CA 1
ATOM 1703 C C . ARG A 1 211 ? 3.419 16.804 0.002 1.00 95.50 211 ARG A C 1
ATOM 1705 O O . ARG A 1 211 ? 3.280 15.806 0.696 1.00 95.50 211 ARG A O 1
ATOM 1712 N N . LYS A 1 212 ? 2.788 16.990 -1.158 1.00 95.56 212 LYS A N 1
ATOM 1713 C CA . LYS A 1 212 ? 1.938 15.998 -1.825 1.00 95.56 212 LYS A CA 1
ATOM 1714 C C . LYS A 1 212 ? 2.437 15.813 -3.253 1.00 95.56 212 LYS A C 1
ATOM 1716 O O . LYS A 1 212 ? 2.638 16.796 -3.967 1.00 95.56 212 LYS A O 1
ATOM 1721 N N . ARG A 1 213 ? 2.689 14.569 -3.651 1.00 94.88 213 ARG A N 1
ATOM 1722 C CA . ARG A 1 213 ? 3.017 14.183 -5.028 1.00 94.88 213 ARG A CA 1
ATOM 1723 C C . ARG A 1 213 ? 1.978 13.198 -5.537 1.00 94.88 213 ARG A C 1
ATOM 1725 O O . ARG A 1 213 ? 1.525 12.339 -4.788 1.00 94.88 213 ARG A O 1
ATOM 1732 N N . GLU A 1 214 ? 1.673 13.323 -6.817 1.00 94.81 214 GLU A N 1
ATOM 1733 C CA . GLU A 1 214 ? 0.786 12.443 -7.567 1.00 94.81 214 GLU A CA 1
ATOM 1734 C C . GLU A 1 214 ? 1.553 11.961 -8.798 1.00 94.81 214 GLU A C 1
ATOM 1736 O O . GLU A 1 214 ? 2.137 12.781 -9.508 1.00 94.81 214 GLU A O 1
ATOM 1741 N N . THR A 1 215 ? 1.581 10.650 -9.024 1.00 92.50 215 THR A N 1
ATOM 1742 C CA . THR A 1 215 ? 2.218 10.039 -10.197 1.00 92.50 215 THR A CA 1
ATOM 1743 C C . THR A 1 215 ? 1.239 9.094 -10.881 1.00 92.50 215 THR A C 1
ATOM 1745 O O . THR A 1 215 ? 0.376 8.502 -10.226 1.00 92.50 215 THR A O 1
ATOM 1748 N N . TYR A 1 216 ? 1.346 8.939 -12.203 1.00 92.81 216 TYR A N 1
ATOM 1749 C CA . TYR A 1 216 ? 0.575 7.912 -12.900 1.00 92.81 216 TYR A CA 1
ATOM 1750 C C . TYR A 1 216 ? 1.047 6.541 -12.446 1.00 92.81 216 TYR A C 1
ATOM 1752 O O . TYR A 1 216 ? 2.255 6.295 -12.382 1.00 92.81 216 TYR A O 1
ATOM 1760 N N . TYR A 1 217 ? 0.095 5.648 -12.186 1.00 94.75 217 TYR A N 1
ATOM 1761 C CA . TYR A 1 217 ? 0.385 4.262 -11.875 1.00 94.75 217 TYR A CA 1
ATOM 1762 C C . TYR A 1 217 ? -0.128 3.355 -12.980 1.00 94.75 217 TYR A C 1
ATOM 1764 O O . TYR A 1 217 ? -1.313 3.385 -13.318 1.00 94.75 217 TYR A O 1
ATOM 1772 N N . ALA A 1 218 ? 0.774 2.566 -13.558 1.00 95.25 218 ALA A N 1
ATOM 1773 C CA . ALA A 1 218 ? 0.442 1.674 -14.654 1.00 95.25 218 ALA A CA 1
ATOM 1774 C C . ALA A 1 218 ? 0.821 0.233 -14.340 1.00 95.25 218 ALA A C 1
ATOM 1776 O O . ALA A 1 218 ? 1.842 -0.020 -13.702 1.00 95.25 218 ALA A O 1
ATOM 1777 N N . LYS A 1 219 ? 0.009 -0.699 -14.842 1.00 96.56 219 LYS A N 1
ATOM 1778 C CA . LYS A 1 219 ? 0.142 -2.144 -14.640 1.00 96.56 219 LYS A CA 1
ATOM 1779 C C . LYS A 1 219 ? 0.237 -2.873 -15.974 1.00 96.56 219 LYS A C 1
ATOM 1781 O O . LYS A 1 219 ? -0.389 -2.464 -16.945 1.00 96.56 219 LYS A O 1
ATOM 1786 N N . CYS A 1 220 ? 0.996 -3.962 -16.018 1.00 96.50 220 CYS A N 1
ATOM 1787 C CA . CYS A 1 220 ? 1.094 -4.861 -17.163 1.00 96.50 220 CYS A CA 1
ATOM 1788 C C . CYS A 1 220 ? 1.047 -6.317 -16.689 1.00 96.50 220 CYS A C 1
ATOM 1790 O O . CYS A 1 220 ? 1.892 -6.754 -15.911 1.00 96.50 220 CYS A O 1
ATOM 1792 N N . THR A 1 221 ? 0.064 -7.070 -17.178 1.00 95.81 221 THR A N 1
ATOM 1793 C CA . THR A 1 221 ? -0.092 -8.515 -16.924 1.00 95.81 221 THR A CA 1
ATOM 1794 C C . THR A 1 221 ? 0.141 -9.350 -18.179 1.00 95.81 221 THR A C 1
ATOM 1796 O O . THR A 1 221 ? 0.224 -10.573 -18.124 1.00 95.81 221 THR A O 1
ATOM 1799 N N . THR A 1 222 ? 0.229 -8.713 -19.346 1.00 93.75 222 THR A N 1
ATOM 1800 C CA . THR A 1 222 ? 0.497 -9.376 -20.621 1.00 93.75 222 THR A CA 1
ATOM 1801 C C . THR A 1 222 ? 1.265 -8.429 -21.528 1.00 93.75 222 THR A C 1
ATOM 1803 O O . THR A 1 222 ? 0.857 -7.290 -21.748 1.00 93.75 222 THR A O 1
ATOM 1806 N N . VAL A 1 223 ? 2.367 -8.916 -22.099 1.00 91.12 223 VAL A N 1
ATOM 1807 C CA . VAL A 1 223 ? 3.127 -8.163 -23.099 1.00 91.12 223 VAL A CA 1
ATOM 1808 C C . VAL A 1 223 ? 2.419 -8.258 -24.446 1.00 91.12 223 VAL A C 1
ATOM 1810 O O . VAL A 1 223 ? 2.155 -9.350 -24.953 1.00 91.12 223 VAL A O 1
ATOM 1813 N N . LYS A 1 224 ? 2.141 -7.113 -25.067 1.00 88.50 224 LYS A N 1
ATOM 1814 C CA . LYS A 1 224 ? 1.719 -7.051 -26.467 1.00 88.50 224 LYS A CA 1
ATOM 1815 C C . LYS A 1 224 ? 2.915 -7.459 -27.328 1.00 88.50 224 LYS A C 1
ATOM 1817 O O . LYS A 1 224 ? 3.949 -6.796 -27.315 1.00 88.50 224 LYS A O 1
ATOM 1822 N N . ASN A 1 225 ? 2.785 -8.562 -28.064 1.00 70.31 225 ASN A N 1
ATOM 1823 C CA . ASN A 1 225 ? 3.842 -9.041 -28.955 1.00 70.31 225 ASN A CA 1
ATOM 1824 C C . ASN A 1 225 ? 4.116 -8.009 -30.061 1.00 70.31 225 ASN A C 1
ATOM 1826 O O . ASN A 1 225 ? 3.345 -7.904 -31.011 1.00 70.31 225 ASN A O 1
ATOM 1830 N N . ASP A 1 226 ? 5.226 -7.275 -29.951 1.00 68.06 226 ASP A N 1
ATOM 1831 C CA . ASP A 1 226 ? 5.611 -6.227 -30.914 1.00 68.06 226 ASP A CA 1
ATOM 1832 C C . ASP A 1 226 ? 6.597 -6.736 -31.993 1.00 68.06 226 ASP A C 1
ATOM 1834 O O . ASP A 1 226 ? 7.205 -5.946 -32.704 1.00 68.06 226 ASP A O 1
ATOM 1838 N N . PHE A 1 227 ? 6.802 -8.058 -32.121 1.00 65.94 227 PHE A N 1
ATOM 1839 C CA . PHE A 1 227 ? 7.750 -8.715 -33.055 1.00 65.94 227 PHE A CA 1
ATOM 1840 C C . PHE A 1 227 ? 9.168 -8.108 -33.114 1.00 65.94 227 PHE A C 1
ATOM 1842 O O . PHE A 1 227 ? 9.925 -8.402 -34.042 1.00 65.94 227 PHE A O 1
ATOM 1849 N N . ARG A 1 228 ? 9.561 -7.261 -32.152 1.00 74.75 228 ARG A N 1
ATOM 1850 C CA . ARG A 1 228 ? 10.890 -6.656 -32.166 1.00 74.75 228 ARG A CA 1
ATOM 1851 C C . ARG A 1 228 ? 11.925 -7.717 -31.878 1.00 74.75 228 ARG A C 1
ATOM 1853 O O . ARG A 1 228 ? 11.768 -8.535 -30.974 1.00 74.75 228 ARG A O 1
ATOM 1860 N N . ASP A 1 229 ? 13.012 -7.634 -32.623 1.00 86.44 229 ASP A N 1
ATOM 1861 C CA . ASP A 1 229 ? 14.206 -8.387 -32.313 1.00 86.44 229 ASP A CA 1
ATOM 1862 C C . ASP A 1 229 ? 14.800 -7.872 -30.996 1.00 86.44 229 ASP A C 1
ATOM 1864 O O . ASP A 1 229 ? 15.223 -6.718 -30.904 1.00 86.44 229 ASP A O 1
ATOM 1868 N N . VAL A 1 230 ? 14.789 -8.716 -29.968 1.00 92.50 230 VAL A N 1
ATOM 1869 C CA . VAL A 1 230 ? 15.391 -8.439 -28.657 1.00 92.50 230 VAL A CA 1
ATOM 1870 C C . VAL A 1 230 ? 16.774 -9.081 -28.509 1.00 92.50 230 VAL A C 1
ATOM 1872 O O . VAL A 1 230 ? 17.344 -9.032 -27.428 1.00 92.50 230 VAL A O 1
ATOM 1875 N N . SER A 1 231 ? 17.353 -9.640 -29.581 1.00 93.19 231 SER A N 1
ATOM 1876 C CA . SER A 1 231 ? 18.673 -10.295 -29.550 1.00 93.19 231 SER A CA 1
ATOM 1877 C C . SER A 1 231 ? 19.827 -9.365 -29.165 1.00 93.19 231 SER A C 1
ATOM 1879 O O . SER A 1 231 ? 20.862 -9.826 -28.696 1.00 93.19 231 SER A O 1
ATOM 1881 N N . VAL A 1 232 ? 19.644 -8.053 -29.341 1.00 94.88 232 VAL A N 1
ATOM 1882 C CA . VAL A 1 232 ? 20.604 -7.011 -28.941 1.00 94.88 232 VAL A CA 1
ATOM 1883 C C . VAL A 1 232 ? 20.553 -6.677 -27.448 1.00 94.88 232 VAL A C 1
ATOM 1885 O O . VAL A 1 232 ? 21.335 -5.845 -26.990 1.00 94.88 232 VAL A O 1
ATOM 1888 N N . VAL A 1 233 ? 19.591 -7.241 -26.711 1.00 97.38 233 VAL A N 1
ATOM 1889 C CA . VAL A 1 233 ? 19.407 -6.990 -25.283 1.00 97.38 233 VAL A CA 1
ATOM 1890 C C . VAL A 1 233 ? 20.223 -7.998 -24.489 1.00 97.38 233 VAL A C 1
ATOM 1892 O O .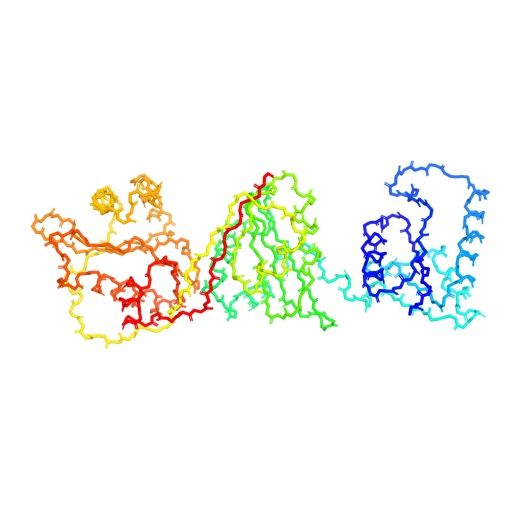 VAL A 1 233 ? 20.059 -9.207 -24.631 1.00 97.38 233 VAL A O 1
ATOM 1895 N N . GLU A 1 234 ? 21.075 -7.484 -23.615 1.00 97.94 234 GLU A N 1
ATOM 1896 C CA . GLU A 1 234 ? 21.937 -8.265 -22.739 1.00 97.94 234 GLU A CA 1
ATOM 1897 C C . GLU A 1 234 ? 21.426 -8.188 -21.296 1.00 97.94 234 GLU A C 1
ATOM 1899 O O . GLU A 1 234 ? 20.890 -7.164 -20.853 1.00 97.94 234 GLU A O 1
ATOM 1904 N N . ARG A 1 235 ? 21.585 -9.287 -20.552 1.00 97.12 235 ARG A N 1
ATOM 1905 C CA . ARG A 1 235 ? 21.270 -9.338 -19.122 1.00 97.12 235 ARG A CA 1
ATOM 1906 C C . ARG A 1 235 ? 22.444 -8.780 -18.331 1.00 97.12 235 ARG A C 1
ATOM 1908 O O . ARG A 1 235 ? 23.578 -9.200 -18.536 1.00 97.12 235 ARG A O 1
ATOM 1915 N N . ALA A 1 236 ? 22.158 -7.862 -17.416 1.00 96.75 236 ALA A N 1
ATOM 1916 C CA . ALA A 1 236 ? 23.174 -7.283 -16.556 1.00 96.75 236 ALA A CA 1
ATOM 1917 C C . ALA A 1 236 ? 23.646 -8.265 -15.483 1.00 96.75 236 ALA A C 1
ATOM 1919 O O . ALA A 1 236 ? 22.876 -9.074 -14.960 1.00 96.75 236 ALA A O 1
ATOM 1920 N N . THR A 1 237 ? 24.911 -8.112 -15.125 1.00 95.75 237 THR A N 1
ATOM 1921 C CA . THR A 1 237 ? 25.565 -8.706 -13.964 1.00 95.75 237 THR A CA 1
ATOM 1922 C C . THR A 1 237 ? 25.962 -7.608 -12.975 1.00 95.75 237 THR A C 1
ATOM 1924 O O . THR A 1 237 ? 25.916 -6.417 -13.282 1.00 95.75 237 THR A O 1
ATOM 1927 N N . GLU A 1 238 ? 26.426 -7.996 -11.791 1.00 94.12 238 GLU A N 1
ATOM 1928 C CA . GLU A 1 238 ? 26.949 -7.087 -10.757 1.00 94.12 238 GLU A CA 1
ATOM 1929 C C . GLU A 1 238 ? 28.071 -6.155 -11.257 1.00 94.12 238 GLU A C 1
ATOM 1931 O O . GLU A 1 238 ? 28.237 -5.033 -10.758 1.00 94.12 238 GLU A O 1
ATOM 1936 N N . ALA A 1 239 ? 28.837 -6.608 -12.258 1.00 95.31 239 ALA A N 1
ATOM 1937 C CA . ALA A 1 239 ? 29.897 -5.833 -12.896 1.00 95.31 239 ALA A CA 1
ATOM 1938 C C . ALA A 1 239 ? 29.346 -4.660 -13.728 1.00 95.31 239 ALA A C 1
ATOM 1940 O O . ALA A 1 239 ? 30.020 -3.642 -13.880 1.00 95.31 239 ALA A O 1
ATOM 1941 N N . ASP A 1 240 ? 28.104 -4.767 -14.205 1.00 96.44 240 ASP A N 1
ATOM 1942 C CA . ASP A 1 240 ? 27.449 -3.762 -15.045 1.00 96.44 240 ASP A CA 1
ATOM 1943 C C . ASP A 1 240 ? 26.764 -2.654 -14.229 1.00 96.44 240 ASP A C 1
ATOM 1945 O O . ASP A 1 240 ? 26.303 -1.663 -1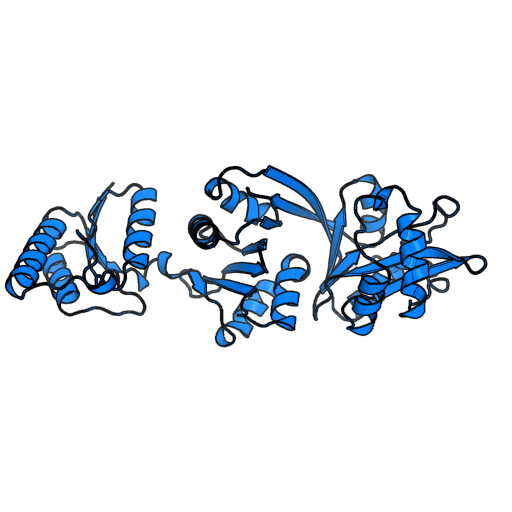4.798 1.00 96.44 240 ASP A O 1
ATOM 1949 N N . ALA A 1 241 ? 26.714 -2.777 -12.897 1.00 94.62 241 ALA A N 1
ATOM 1950 C CA . ALA A 1 241 ? 26.041 -1.819 -12.021 1.00 94.62 241 ALA A CA 1
ATOM 1951 C C . ALA A 1 241 ? 26.556 -0.379 -12.207 1.00 94.62 241 ALA A C 1
ATOM 1953 O O . ALA A 1 241 ? 25.764 0.549 -12.368 1.00 94.62 241 ALA A O 1
ATOM 1954 N N . GLU A 1 242 ? 27.877 -0.191 -12.237 1.00 95.00 242 GLU A N 1
ATOM 1955 C CA . GLU A 1 242 ? 28.495 1.127 -12.409 1.00 95.00 242 GLU A CA 1
ATOM 1956 C C . GLU A 1 242 ? 28.286 1.696 -13.829 1.00 95.00 242 GLU A C 1
ATOM 1958 O O . GLU A 1 242 ? 27.795 2.822 -13.937 1.00 95.00 242 GLU A O 1
ATOM 1963 N N . PRO A 1 243 ? 28.535 0.950 -14.927 1.00 95.94 243 PRO A N 1
ATOM 1964 C CA . PRO A 1 243 ? 28.158 1.379 -16.277 1.00 95.94 243 PRO A CA 1
ATOM 1965 C C . PRO A 1 243 ? 26.682 1.780 -16.435 1.00 95.94 243 PRO A C 1
ATOM 1967 O O . PRO A 1 243 ? 26.387 2.773 -17.105 1.00 95.94 243 PRO A O 1
ATOM 1970 N N . ILE A 1 244 ? 25.755 1.046 -15.810 1.00 95.00 244 ILE A N 1
ATOM 1971 C CA . ILE A 1 244 ? 24.319 1.356 -15.849 1.00 95.00 244 ILE A CA 1
ATOM 1972 C C . ILE A 1 244 ? 24.018 2.655 -15.100 1.00 95.00 244 ILE A C 1
ATOM 1974 O O . ILE A 1 244 ? 23.320 3.515 -15.636 1.00 95.00 244 ILE A O 1
ATOM 1978 N N . VAL A 1 245 ? 24.551 2.832 -13.888 1.00 92.31 245 VAL A N 1
ATOM 1979 C CA . VAL A 1 245 ? 24.359 4.071 -13.115 1.00 92.31 245 VAL A CA 1
ATOM 1980 C C . VAL A 1 245 ? 24.958 5.272 -13.851 1.00 92.31 245 VAL A C 1
ATOM 1982 O O . VAL A 1 245 ? 24.314 6.312 -13.947 1.00 92.31 245 VAL A O 1
ATOM 1985 N N . ASN A 1 246 ? 26.123 5.112 -14.483 1.00 92.50 246 ASN A N 1
ATOM 1986 C CA . ASN A 1 246 ? 26.727 6.155 -15.315 1.00 92.50 246 ASN A CA 1
ATOM 1987 C C . ASN A 1 246 ? 25.845 6.543 -16.514 1.00 92.50 246 ASN A C 1
ATOM 1989 O O . ASN A 1 246 ? 25.765 7.724 -16.858 1.00 92.50 246 ASN A O 1
ATOM 1993 N N . LEU A 1 247 ? 25.161 5.581 -17.151 1.00 93.19 247 LEU A N 1
ATOM 1994 C CA . LEU A 1 247 ? 24.158 5.889 -18.173 1.00 93.19 247 LEU A CA 1
ATOM 1995 C C . LEU A 1 247 ? 23.004 6.704 -17.576 1.00 93.19 247 LEU A C 1
ATOM 1997 O O . LEU A 1 247 ? 22.648 7.733 -18.146 1.00 93.19 247 LEU A O 1
ATOM 2001 N N . LEU A 1 248 ? 22.420 6.262 -16.461 1.00 91.19 248 LEU A N 1
ATOM 2002 C CA . LEU A 1 248 ? 21.262 6.925 -15.852 1.00 91.19 248 LEU A CA 1
ATOM 2003 C C . LEU A 1 248 ? 21.590 8.362 -15.435 1.00 91.19 248 LEU A C 1
ATOM 2005 O O . LEU A 1 248 ? 20.855 9.272 -15.800 1.00 91.19 248 LEU A O 1
ATOM 2009 N N . ASN A 1 249 ? 22.747 8.582 -14.809 1.00 89.25 249 ASN A N 1
ATOM 2010 C CA . ASN A 1 249 ? 23.222 9.913 -14.418 1.00 89.25 249 ASN A CA 1
ATOM 2011 C C . ASN A 1 249 ? 23.494 10.837 -15.618 1.00 89.25 249 ASN A C 1
ATOM 2013 O O . ASN A 1 249 ? 23.538 12.052 -15.469 1.00 89.25 249 ASN A O 1
ATOM 2017 N N . SER A 1 250 ? 23.684 10.287 -16.822 1.00 89.38 250 SER A N 1
ATOM 2018 C CA . SER A 1 250 ? 23.858 11.090 -18.042 1.00 89.38 250 SER A CA 1
ATOM 2019 C C . SER A 1 250 ? 22.542 11.571 -18.666 1.00 89.38 250 SER A C 1
ATOM 2021 O O . SER A 1 250 ? 22.562 12.345 -19.625 1.00 89.38 250 SER A O 1
ATOM 2023 N N . ILE A 1 251 ? 21.401 11.090 -18.171 1.00 86.81 251 ILE A N 1
ATOM 2024 C CA . ILE A 1 251 ? 20.071 11.394 -18.697 1.00 86.81 251 ILE A CA 1
ATOM 2025 C C . ILE A 1 251 ? 19.430 12.454 -17.780 1.00 86.81 251 ILE A C 1
ATOM 2027 O O . ILE A 1 251 ? 19.131 12.146 -16.627 1.00 86.81 251 ILE A O 1
ATOM 2031 N N . PRO A 1 252 ? 19.180 13.687 -18.266 1.00 82.81 252 PRO A N 1
ATOM 2032 C CA . PRO A 1 252 ? 18.657 14.784 -17.443 1.00 82.81 252 PRO A CA 1
ATOM 2033 C C . PRO A 1 252 ? 17.342 14.468 -16.720 1.00 82.81 252 PRO A C 1
ATOM 2035 O O . PRO A 1 252 ? 17.097 14.962 -15.626 1.00 82.81 252 PRO A O 1
ATOM 2038 N N . GLU A 1 253 ? 16.498 13.621 -17.310 1.00 78.25 253 GLU A N 1
ATOM 2039 C CA . GLU A 1 253 ? 15.234 13.170 -16.723 1.00 78.25 253 GLU A CA 1
ATOM 2040 C C . GLU A 1 253 ? 15.424 12.381 -15.402 1.00 78.25 253 GLU A C 1
ATOM 2042 O O . GLU A 1 253 ? 14.483 12.252 -14.618 1.00 78.25 253 GLU A O 1
ATOM 2047 N N . PHE A 1 254 ? 16.639 11.888 -15.139 1.00 77.44 254 PHE A N 1
ATOM 2048 C CA . PHE A 1 254 ? 17.014 11.119 -13.949 1.00 77.44 254 PHE A CA 1
ATOM 2049 C C . PHE A 1 254 ? 17.853 11.908 -12.921 1.00 77.44 254 PHE A C 1
ATOM 2051 O O . PHE A 1 254 ? 18.041 11.428 -11.804 1.00 77.44 254 PHE A O 1
ATOM 2058 N N . ASP A 1 255 ? 18.275 13.137 -13.249 1.00 59.91 255 ASP A N 1
ATOM 2059 C CA . ASP A 1 255 ? 19.211 13.989 -12.480 1.00 59.91 255 ASP A CA 1
ATOM 2060 C C . ASP A 1 255 ? 18.703 14.397 -11.074 1.00 59.91 255 ASP A C 1
ATOM 2062 O O . ASP A 1 255 ? 19.456 14.890 -10.242 1.00 59.91 255 ASP A O 1
ATOM 2066 N N . GLN A 1 256 ? 17.416 14.175 -10.776 1.00 51.56 256 GLN A N 1
ATOM 2067 C CA . GLN A 1 256 ? 16.804 14.441 -9.459 1.00 51.56 256 GLN A CA 1
ATOM 2068 C C . GLN A 1 256 ? 16.032 13.247 -8.874 1.00 51.56 256 GLN A C 1
ATOM 2070 O O . GLN A 1 256 ? 15.347 13.396 -7.861 1.00 51.56 256 GLN A O 1
ATOM 2075 N N . SER A 1 257 ? 16.064 12.084 -9.531 1.00 52.72 257 SER A N 1
ATOM 2076 C CA . SER A 1 257 ? 15.219 10.931 -9.177 1.00 52.72 257 SER A CA 1
ATOM 2077 C C . SER A 1 257 ? 15.986 9.626 -8.967 1.00 52.72 257 SER A C 1
ATOM 2079 O O . SER A 1 257 ? 15.406 8.669 -8.455 1.00 52.72 257 SER A O 1
ATOM 2081 N N . VAL A 1 258 ? 17.276 9.574 -9.311 1.00 52.47 258 VAL A N 1
ATOM 2082 C CA . VAL A 1 258 ? 18.115 8.386 -9.119 1.00 52.47 258 VAL A CA 1
ATOM 2083 C C . VAL A 1 258 ? 19.083 8.621 -7.961 1.00 52.47 258 VAL A C 1
ATOM 2085 O O . VAL A 1 258 ? 20.264 8.865 -8.157 1.00 52.47 258 VAL A O 1
ATOM 2088 N N . ASP A 1 259 ? 18.583 8.471 -6.733 1.00 57.72 259 ASP A N 1
ATOM 2089 C CA . ASP A 1 259 ? 19.421 8.318 -5.527 1.00 57.72 259 ASP A CA 1
ATOM 2090 C C . ASP A 1 259 ? 20.074 6.916 -5.445 1.00 57.72 259 ASP A C 1
ATOM 2092 O O . ASP A 1 259 ? 20.627 6.529 -4.418 1.00 57.72 259 ASP A O 1
ATOM 2096 N N . VAL A 1 260 ? 20.004 6.113 -6.515 1.00 70.44 260 VAL A N 1
ATOM 2097 C CA . VAL A 1 260 ? 20.533 4.743 -6.539 1.00 70.44 260 VAL A CA 1
ATOM 2098 C C . VAL A 1 260 ? 22.015 4.775 -6.890 1.00 70.44 260 VAL A C 1
ATOM 2100 O O . VAL A 1 260 ? 22.394 5.021 -8.038 1.00 70.44 260 VAL A O 1
ATOM 2103 N N . THR A 1 261 ? 22.867 4.474 -5.912 1.00 84.31 261 THR A N 1
ATOM 2104 C CA . THR A 1 261 ? 24.305 4.344 -6.154 1.00 84.31 261 THR A CA 1
ATOM 2105 C C . THR A 1 261 ? 24.626 3.047 -6.904 1.00 84.31 261 THR A C 1
ATOM 2107 O O . THR A 1 261 ? 23.855 2.084 -6.903 1.00 84.31 261 THR A O 1
ATOM 2110 N N . ALA A 1 262 ? 25.813 2.970 -7.515 1.00 88.75 262 ALA A N 1
ATOM 2111 C CA . ALA A 1 262 ? 26.302 1.717 -8.099 1.00 88.75 262 ALA A CA 1
ATOM 2112 C C . ALA A 1 262 ? 26.382 0.584 -7.058 1.00 88.75 262 ALA A C 1
ATOM 2114 O O . ALA A 1 262 ? 26.179 -0.578 -7.404 1.00 88.75 262 ALA A O 1
ATOM 2115 N N . SER A 1 263 ? 26.630 0.926 -5.787 1.00 88.44 263 SER A N 1
ATOM 2116 C CA . SER A 1 263 ? 26.645 -0.027 -4.675 1.00 88.44 263 SER A CA 1
ATOM 2117 C C . SER A 1 263 ? 25.251 -0.582 -4.388 1.00 88.44 263 SER A C 1
ATOM 2119 O O . SER A 1 263 ? 25.097 -1.795 -4.283 1.00 88.44 263 SER A O 1
ATOM 2121 N N . ASP A 1 264 ? 24.232 0.279 -4.311 1.00 87.25 264 ASP A N 1
ATOM 2122 C CA . ASP A 1 264 ? 22.846 -0.147 -4.067 1.00 87.25 264 ASP A CA 1
ATOM 2123 C C . ASP A 1 264 ? 22.335 -1.014 -5.213 1.00 87.25 264 ASP A C 1
ATOM 2125 O O . ASP A 1 264 ? 21.737 -2.068 -4.996 1.00 87.25 264 ASP A O 1
ATOM 2129 N N . LYS A 1 265 ? 22.636 -0.601 -6.450 1.00 90.38 265 LYS A N 1
ATOM 2130 C CA . LYS A 1 265 ? 22.296 -1.365 -7.647 1.00 90.38 265 LYS A CA 1
ATOM 2131 C C . LYS A 1 265 ? 22.949 -2.746 -7.633 1.00 90.38 265 LYS A C 1
ATOM 2133 O O . LYS A 1 265 ? 22.267 -3.734 -7.890 1.00 90.38 265 LYS A O 1
ATOM 2138 N N . ARG A 1 266 ? 24.248 -2.821 -7.321 1.00 93.50 266 ARG A N 1
ATOM 2139 C CA . ARG A 1 266 ? 24.973 -4.093 -7.228 1.00 93.50 266 ARG A CA 1
ATOM 2140 C C . ARG A 1 266 ? 24.361 -4.995 -6.161 1.00 93.50 266 ARG A C 1
ATOM 2142 O O . ARG A 1 266 ? 24.020 -6.130 -6.468 1.00 93.50 266 ARG A O 1
ATOM 2149 N N . LYS A 1 267 ? 24.143 -4.467 -4.957 1.00 90.12 267 LYS A N 1
ATOM 2150 C CA . LYS A 1 267 ? 23.538 -5.215 -3.854 1.00 90.12 267 LYS A CA 1
ATOM 2151 C C . LYS A 1 267 ? 22.145 -5.743 -4.206 1.00 90.12 267 LYS A C 1
ATOM 2153 O O . LYS A 1 267 ? 21.843 -6.894 -3.926 1.00 90.12 267 LYS A O 1
ATOM 2158 N N . GLY A 1 268 ? 21.315 -4.940 -4.872 1.00 87.88 268 GLY A N 1
ATOM 2159 C CA . GLY A 1 268 ? 19.998 -5.384 -5.335 1.00 87.88 268 GLY A CA 1
ATOM 2160 C C . GLY A 1 268 ? 20.064 -6.550 -6.331 1.00 87.88 268 GLY A C 1
ATOM 2161 O O . GLY A 1 268 ? 19.191 -7.416 -6.303 1.00 87.88 268 GLY A O 1
ATOM 2162 N N . MET A 1 269 ? 21.094 -6.590 -7.185 1.00 91.00 269 MET A N 1
ATOM 2163 C CA . MET A 1 269 ? 21.340 -7.718 -8.092 1.00 91.00 269 MET A CA 1
ATOM 2164 C C . MET A 1 269 ? 21.829 -8.964 -7.344 1.00 91.00 269 MET A C 1
ATOM 2166 O O . MET A 1 269 ? 21.333 -10.053 -7.624 1.00 91.00 269 MET A O 1
ATOM 2170 N N . GLU A 1 270 ? 22.749 -8.804 -6.387 1.00 90.62 270 GLU A N 1
ATOM 2171 C CA . GLU A 1 270 ? 23.270 -9.888 -5.533 1.00 90.62 270 GLU A CA 1
ATOM 2172 C C . GLU A 1 270 ? 22.154 -10.542 -4.705 1.00 90.62 270 GLU A C 1
ATOM 2174 O O . GLU A 1 270 ? 22.032 -11.765 -4.658 1.00 90.62 270 GLU A O 1
ATOM 2179 N N . ASP A 1 271 ? 21.303 -9.716 -4.092 1.00 87.06 271 ASP A N 1
ATOM 2180 C CA . ASP A 1 271 ? 20.193 -10.155 -3.244 1.00 87.06 271 ASP A CA 1
ATOM 2181 C C . ASP A 1 271 ? 19.004 -10.701 -4.074 1.00 87.06 271 ASP A C 1
ATOM 2183 O O . ASP A 1 271 ? 18.037 -11.214 -3.514 1.00 87.06 271 ASP A O 1
ATOM 2187 N N . GLY A 1 272 ? 19.050 -10.598 -5.411 1.00 84.81 272 GLY A N 1
ATOM 2188 C CA . GLY A 1 272 ? 18.009 -11.102 -6.316 1.00 84.81 272 GLY A CA 1
ATOM 2189 C C . GLY A 1 272 ? 16.711 -10.284 -6.338 1.00 84.81 272 GLY A C 1
ATOM 2190 O O . GLY A 1 272 ? 15.716 -10.731 -6.905 1.00 84.81 272 GLY A O 1
ATOM 2191 N N . VAL A 1 273 ? 16.715 -9.084 -5.752 1.00 84.75 273 VAL A N 1
ATOM 2192 C CA . VAL A 1 273 ? 15.549 -8.180 -5.642 1.00 84.75 273 VAL A CA 1
ATOM 2193 C C . VAL A 1 273 ? 15.538 -7.071 -6.705 1.00 84.75 273 VAL A C 1
ATOM 2195 O O . VAL A 1 273 ? 14.635 -6.229 -6.735 1.00 84.75 273 VAL A O 1
ATOM 2198 N N . SER A 1 274 ? 16.550 -7.050 -7.578 1.00 90.06 274 SER A N 1
ATOM 2199 C CA . SER A 1 274 ? 16.652 -6.170 -8.741 1.00 90.06 274 SER A CA 1
ATOM 2200 C C . SER A 1 274 ? 17.311 -6.894 -9.914 1.00 90.06 274 SER A C 1
ATOM 2202 O O . SER A 1 274 ? 18.358 -7.524 -9.784 1.00 90.06 274 SER A O 1
ATOM 2204 N N . ARG A 1 275 ? 16.723 -6.755 -11.099 1.00 93.75 275 ARG A N 1
ATOM 2205 C CA . ARG A 1 275 ? 17.275 -7.216 -12.376 1.00 93.75 275 ARG A CA 1
ATOM 2206 C C . ARG A 1 275 ? 17.511 -6.020 -13.272 1.00 93.75 275 ARG A C 1
ATOM 2208 O O . ARG A 1 275 ? 16.859 -4.984 -13.153 1.00 93.75 275 ARG A O 1
ATOM 2215 N N . SER A 1 276 ? 18.447 -6.130 -14.201 1.00 96.19 276 SER A N 1
ATOM 2216 C CA . SER A 1 276 ? 18.632 -5.113 -15.233 1.00 96.19 276 SER A CA 1
ATOM 2217 C C . SER A 1 276 ? 18.945 -5.763 -16.565 1.00 96.19 276 SER A C 1
ATOM 2219 O O . SER A 1 276 ? 19.605 -6.797 -16.632 1.00 96.19 276 SER A O 1
ATOM 2221 N N . VAL A 1 277 ? 18.477 -5.122 -17.625 1.00 97.94 277 VAL A N 1
ATOM 2222 C CA . VAL A 1 277 ? 18.848 -5.446 -18.998 1.00 97.94 277 VAL A CA 1
ATOM 2223 C C . VAL A 1 277 ? 19.324 -4.185 -19.693 1.00 97.94 277 VAL A C 1
ATOM 2225 O O . VAL A 1 277 ? 18.943 -3.065 -19.319 1.00 97.94 277 VAL A O 1
ATOM 2228 N N . TYR A 1 278 ? 20.161 -4.344 -20.707 1.00 98.19 278 TYR A N 1
ATOM 2229 C CA . TYR A 1 278 ? 20.705 -3.215 -21.438 1.00 98.19 278 TYR A CA 1
ATOM 2230 C C . TYR A 1 278 ? 20.934 -3.513 -22.915 1.00 98.19 278 TYR A C 1
ATOM 2232 O O . TYR A 1 278 ? 20.948 -4.659 -23.344 1.00 98.19 278 TYR A O 1
ATOM 2240 N N . VAL A 1 279 ? 21.129 -2.447 -23.690 1.00 98.12 279 VAL A N 1
ATOM 2241 C CA . VAL A 1 279 ? 21.681 -2.516 -25.046 1.00 98.12 279 VAL A CA 1
ATOM 2242 C C . VAL A 1 279 ? 23.037 -1.829 -25.047 1.00 98.12 279 VAL A C 1
ATOM 2244 O O . VAL A 1 279 ? 23.167 -0.698 -24.560 1.00 98.12 279 VAL A O 1
ATOM 2247 N N . GLN A 1 280 ? 24.030 -2.492 -25.632 1.00 97.12 280 GLN A N 1
ATOM 2248 C CA . GLN A 1 280 ? 25.384 -1.982 -25.790 1.00 97.12 280 GLN A CA 1
ATOM 2249 C C . GLN A 1 280 ? 25.687 -1.645 -27.255 1.00 97.12 280 GLN A C 1
ATOM 2251 O O . GLN A 1 280 ? 25.375 -2.403 -28.169 1.00 97.12 280 GLN A O 1
ATOM 2256 N N . VAL A 1 281 ? 26.334 -0.501 -27.493 1.00 96.38 281 VAL A N 1
ATOM 2257 C CA . VAL A 1 281 ? 26.832 -0.109 -28.820 1.00 96.38 281 VAL A CA 1
ATOM 2258 C C . VAL A 1 281 ? 28.254 0.419 -28.677 1.00 96.38 281 VAL A C 1
ATOM 2260 O O . VAL A 1 281 ? 28.496 1.369 -27.939 1.00 96.38 281 VAL A O 1
ATOM 2263 N N . GLY A 1 282 ? 29.207 -0.202 -29.380 1.00 92.69 282 GLY A N 1
ATOM 2264 C CA . GLY A 1 282 ? 30.614 0.215 -29.349 1.00 92.69 282 GLY A CA 1
ATOM 2265 C C . GLY A 1 282 ? 31.265 0.104 -27.964 1.00 92.69 282 GLY A C 1
ATOM 2266 O O . GLY A 1 282 ? 32.046 0.975 -27.597 1.00 92.69 282 GLY A O 1
ATOM 2267 N N . GLY A 1 283 ? 30.907 -0.922 -27.181 1.00 92.31 283 GLY A N 1
ATOM 2268 C CA . GLY A 1 283 ? 31.430 -1.140 -25.823 1.00 92.31 283 GLY A CA 1
ATOM 2269 C C . GLY A 1 283 ? 30.856 -0.204 -24.754 1.00 92.31 283 GLY A C 1
ATOM 2270 O O . GLY A 1 283 ? 31.368 -0.164 -23.640 1.00 92.31 283 GLY A O 1
ATOM 2271 N N . ARG A 1 284 ? 29.815 0.572 -25.083 1.00 94.69 284 ARG A N 1
ATOM 2272 C CA . ARG A 1 284 ? 29.117 1.456 -24.145 1.00 94.69 284 ARG A CA 1
ATOM 2273 C C . ARG A 1 284 ? 27.663 1.030 -23.996 1.00 94.69 284 ARG A C 1
ATOM 2275 O O . ARG A 1 284 ? 26.972 0.860 -25.000 1.00 94.69 284 ARG A O 1
ATOM 2282 N N . ILE A 1 285 ? 27.182 0.932 -22.759 1.00 97.44 285 ILE A N 1
ATOM 2283 C CA . ILE A 1 285 ? 25.754 0.777 -22.472 1.00 97.44 285 ILE A CA 1
ATOM 2284 C C . ILE A 1 285 ? 25.025 2.062 -22.886 1.00 97.44 285 ILE A C 1
ATOM 2286 O O . ILE A 1 285 ? 25.340 3.154 -22.410 1.00 97.44 285 ILE A O 1
ATOM 2290 N N . VAL A 1 286 ? 24.069 1.938 -23.809 1.00 97.12 286 VAL A N 1
ATOM 2291 C CA . VAL A 1 286 ? 23.338 3.081 -24.389 1.00 97.12 286 VAL A CA 1
ATOM 2292 C C . VAL A 1 286 ? 21.862 3.110 -24.017 1.00 97.12 286 VAL A C 1
ATOM 2294 O O . VAL A 1 286 ? 21.224 4.149 -24.178 1.00 97.12 286 VAL A O 1
ATOM 2297 N N . SER A 1 287 ? 21.306 1.998 -23.539 1.00 96.44 287 SER A N 1
ATOM 2298 C CA . SER A 1 287 ? 19.921 1.914 -23.077 1.00 96.44 287 SER A CA 1
ATOM 2299 C C . SER A 1 287 ? 19.778 0.869 -21.983 1.00 96.44 287 SER A C 1
ATOM 2301 O O . SER A 1 287 ? 20.489 -0.130 -22.015 1.00 96.44 287 SER A O 1
ATOM 2303 N N . THR A 1 288 ? 18.840 1.061 -21.058 1.00 96.31 288 THR A N 1
ATOM 2304 C CA . THR A 1 288 ? 18.567 0.109 -19.975 1.00 96.31 288 THR A CA 1
ATOM 2305 C C . THR A 1 288 ? 17.094 0.116 -19.556 1.00 96.31 288 THR A C 1
ATOM 2307 O O . THR A 1 288 ? 16.366 1.067 -19.845 1.00 96.31 288 THR A O 1
ATOM 2310 N N . ALA A 1 289 ? 16.666 -0.983 -18.937 1.00 95.12 289 ALA A N 1
ATOM 2311 C CA . ALA A 1 289 ? 15.456 -1.109 -18.132 1.00 95.12 289 ALA A CA 1
ATOM 2312 C C . ALA A 1 289 ? 15.789 -2.008 -16.932 1.00 95.12 289 ALA A C 1
ATOM 2314 O O . ALA A 1 289 ? 16.672 -2.868 -17.021 1.00 95.12 289 ALA A O 1
ATOM 2315 N N . SER A 1 290 ? 15.146 -1.800 -15.788 1.00 95.38 290 SER A N 1
ATOM 2316 C CA . SER A 1 290 ? 15.459 -2.538 -14.559 1.00 95.38 290 SER A CA 1
ATOM 2317 C C . SER A 1 290 ? 14.214 -2.836 -13.737 1.00 95.38 290 SER A C 1
ATOM 2319 O O . SER A 1 290 ? 13.179 -2.213 -13.954 1.00 95.38 290 SER A O 1
ATOM 2321 N N . THR A 1 291 ? 14.328 -3.755 -12.779 1.00 94.31 291 THR A N 1
ATOM 2322 C CA . THR A 1 291 ? 13.335 -3.931 -11.717 1.00 94.31 291 THR A CA 1
ATOM 2323 C C . THR A 1 291 ? 13.807 -3.327 -10.400 1.00 94.31 291 THR A C 1
ATOM 2325 O O . THR A 1 291 ? 15.009 -3.234 -10.134 1.00 94.31 291 THR A O 1
ATOM 2328 N N . ALA A 1 292 ? 12.851 -2.924 -9.574 1.00 87.06 292 ALA A N 1
ATOM 2329 C CA . ALA A 1 292 ? 13.015 -2.719 -8.142 1.00 87.06 292 ALA A CA 1
ATOM 2330 C C . ALA A 1 292 ? 11.831 -3.354 -7.404 1.00 87.06 292 ALA A C 1
ATOM 2332 O O . ALA A 1 292 ? 10.796 -3.623 -8.020 1.00 87.06 292 ALA A O 1
ATOM 2333 N N . ALA A 1 293 ? 11.995 -3.566 -6.093 1.00 85.12 293 ALA A N 1
ATOM 2334 C CA . ALA A 1 293 ? 10.966 -4.123 -5.214 1.00 85.12 293 ALA A CA 1
ATOM 2335 C C . ALA A 1 293 ? 10.306 -5.381 -5.810 1.00 85.12 293 ALA A C 1
ATOM 2337 O O . ALA A 1 293 ? 9.094 -5.452 -5.962 1.00 85.12 293 ALA A O 1
ATOM 2338 N N . GLU A 1 294 ? 11.120 -6.350 -6.223 1.00 92.75 294 GLU A N 1
ATOM 2339 C CA . GLU A 1 294 ? 10.643 -7.590 -6.823 1.00 92.75 294 GLU A CA 1
ATOM 2340 C C . GLU A 1 294 ? 10.253 -8.617 -5.747 1.00 92.75 294 GLU A C 1
ATOM 2342 O O . GLU A 1 294 ? 11.044 -8.909 -4.855 1.00 92.75 294 GLU A O 1
ATOM 2347 N N . ASN A 1 295 ? 9.050 -9.185 -5.853 1.00 94.12 295 ASN A N 1
ATOM 2348 C CA . ASN A 1 295 ? 8.530 -10.215 -4.946 1.00 94.12 295 ASN A CA 1
ATOM 2349 C C . ASN A 1 295 ? 8.043 -11.445 -5.736 1.00 94.12 295 ASN A C 1
ATOM 2351 O O . ASN A 1 295 ? 8.235 -11.517 -6.959 1.00 94.12 295 ASN A O 1
ATOM 2355 N N . THR A 1 296 ? 7.453 -12.445 -5.072 1.00 94.88 296 THR A N 1
ATOM 2356 C CA . THR A 1 296 ? 7.072 -13.705 -5.746 1.00 94.88 296 THR A CA 1
ATOM 2357 C C . THR A 1 296 ? 6.031 -13.547 -6.858 1.00 94.88 296 THR A C 1
ATOM 2359 O O . THR A 1 296 ? 6.009 -14.364 -7.776 1.00 94.88 296 THR A O 1
ATOM 2362 N N . VAL A 1 297 ? 5.194 -12.505 -6.816 1.00 96.69 297 VAL A N 1
ATOM 2363 C CA . VAL A 1 297 ? 4.039 -12.334 -7.720 1.00 96.69 297 VAL A CA 1
ATOM 2364 C C . VAL A 1 297 ? 4.033 -11.015 -8.487 1.00 96.69 297 VAL A C 1
ATOM 2366 O O . VAL A 1 297 ? 3.171 -10.803 -9.338 1.00 96.69 297 VAL A O 1
ATOM 2369 N N . SER A 1 298 ? 4.968 -10.108 -8.214 1.00 96.69 298 SER A N 1
ATOM 2370 C CA . SER A 1 298 ? 4.988 -8.785 -8.831 1.00 96.69 298 SER A CA 1
ATOM 2371 C C . SER A 1 298 ? 6.376 -8.142 -8.850 1.00 96.69 298 SER A C 1
ATOM 2373 O O . SER A 1 298 ? 7.274 -8.529 -8.099 1.00 96.69 298 SER A O 1
ATOM 2375 N N . ALA A 1 299 ? 6.571 -7.182 -9.757 1.00 96.44 299 ALA A N 1
ATOM 2376 C CA . ALA A 1 299 ? 7.816 -6.426 -9.893 1.00 96.44 299 ALA A CA 1
ATOM 2377 C C . ALA A 1 299 ? 7.555 -4.992 -10.381 1.00 96.44 299 ALA A C 1
ATOM 2379 O O . ALA A 1 299 ? 6.734 -4.781 -11.278 1.00 96.44 299 ALA A O 1
ATOM 2380 N N . MET A 1 300 ? 8.299 -4.010 -9.862 1.00 95.81 300 MET A N 1
ATOM 2381 C CA . MET A 1 300 ? 8.264 -2.647 -10.398 1.00 95.81 300 MET A CA 1
ATOM 2382 C C . MET A 1 300 ? 9.320 -2.456 -11.470 1.00 95.81 300 MET A C 1
ATOM 2384 O O . MET A 1 300 ? 10.499 -2.681 -11.214 1.00 95.81 300 MET A O 1
ATOM 2388 N N . ILE A 1 301 ? 8.928 -1.956 -12.637 1.00 95.31 301 ILE A N 1
ATOM 2389 C CA . ILE A 1 301 ? 9.865 -1.518 -13.665 1.00 95.31 301 ILE A CA 1
ATOM 2390 C C . ILE A 1 301 ? 10.339 -0.097 -13.359 1.00 95.31 301 ILE A C 1
ATOM 2392 O O . ILE A 1 301 ? 9.542 0.826 -13.203 1.00 95.31 301 ILE A O 1
ATOM 2396 N N . ILE A 1 302 ? 11.656 0.083 -13.328 1.00 91.81 302 ILE A N 1
ATOM 2397 C CA . ILE A 1 302 ? 12.326 1.364 -13.106 1.00 91.81 302 ILE A CA 1
ATOM 2398 C C . ILE A 1 302 ? 13.483 1.558 -14.095 1.00 91.81 302 ILE A C 1
ATOM 2400 O O . ILE A 1 302 ? 13.829 0.665 -14.872 1.00 91.81 302 ILE A O 1
ATOM 2404 N N . ALA A 1 303 ? 14.117 2.734 -14.033 1.00 90.12 303 ALA A N 1
ATOM 2405 C CA . ALA A 1 303 ? 15.364 3.033 -14.740 1.00 90.12 303 ALA A CA 1
ATOM 2406 C C . ALA A 1 303 ? 15.293 2.785 -16.261 1.00 90.12 303 ALA A C 1
ATOM 2408 O O . ALA A 1 303 ? 16.234 2.282 -16.869 1.00 90.12 303 ALA A O 1
ATOM 2409 N N . VAL A 1 304 ? 14.165 3.128 -16.887 1.00 91.81 304 VAL A N 1
ATOM 2410 C CA . VAL A 1 304 ? 13.979 2.989 -18.337 1.00 91.81 304 VAL A CA 1
ATOM 2411 C C . VAL A 1 304 ? 14.573 4.206 -19.032 1.00 91.81 304 VAL A C 1
ATOM 2413 O O . VAL A 1 304 ? 13.986 5.285 -19.031 1.00 91.81 304 VAL A O 1
ATOM 2416 N N . GLY A 1 305 ? 15.750 4.043 -19.629 1.00 90.12 305 GLY A N 1
ATOM 2417 C CA . GLY A 1 305 ? 16.509 5.166 -20.170 1.00 90.12 305 GLY A CA 1
ATOM 2418 C C . GLY A 1 305 ? 17.278 4.817 -21.431 1.00 90.12 305 GLY A C 1
ATOM 2419 O O . GLY A 1 305 ? 17.755 3.696 -21.588 1.00 90.12 305 GLY A O 1
ATOM 2420 N N . THR A 1 306 ? 17.432 5.797 -22.321 1.00 93.06 306 THR A N 1
ATOM 2421 C CA . THR A 1 306 ? 18.319 5.723 -23.489 1.00 93.06 306 THR A CA 1
ATOM 2422 C C . THR A 1 306 ? 19.139 7.003 -23.572 1.00 93.06 306 THR A C 1
ATOM 2424 O O . THR A 1 306 ? 18.582 8.102 -23.506 1.00 93.06 306 THR A O 1
ATOM 2427 N N . HIS A 1 307 ? 20.450 6.862 -23.770 1.00 93.62 307 HIS A N 1
ATOM 2428 C CA . HIS A 1 307 ? 21.369 7.978 -23.974 1.00 93.62 307 HIS A CA 1
ATOM 2429 C C . HIS A 1 307 ? 20.889 8.882 -25.122 1.00 93.62 307 HIS A C 1
ATOM 2431 O O . HIS A 1 307 ? 20.387 8.387 -26.135 1.00 93.62 307 HIS A O 1
ATOM 2437 N N . ALA A 1 308 ? 21.075 10.201 -24.993 1.00 91.88 308 ALA A N 1
ATOM 2438 C CA . ALA A 1 308 ? 20.540 11.203 -25.923 1.00 91.88 308 ALA A CA 1
ATOM 2439 C C . ALA A 1 308 ? 20.852 10.892 -27.403 1.00 91.88 308 ALA A C 1
ATOM 2441 O O . ALA A 1 308 ? 19.940 10.850 -28.230 1.00 91.88 308 ALA A O 1
ATOM 2442 N N . ASP A 1 309 ? 22.108 10.550 -27.708 1.00 94.38 309 ASP A N 1
ATOM 2443 C CA . ASP A 1 309 ? 22.584 10.218 -29.067 1.00 94.38 309 ASP A CA 1
ATOM 2444 C C . ASP A 1 309 ? 22.001 8.919 -29.662 1.00 94.38 309 ASP A C 1
ATOM 2446 O O . ASP A 1 309 ? 22.173 8.619 -30.848 1.00 94.38 309 ASP A O 1
ATOM 2450 N N . TYR A 1 310 ? 21.315 8.119 -28.846 1.00 94.12 310 TYR A N 1
ATOM 2451 C CA . TYR A 1 310 ? 20.754 6.822 -29.225 1.00 94.12 310 TYR A CA 1
ATOM 2452 C C . TYR A 1 310 ? 19.222 6.779 -29.105 1.00 94.12 310 TYR A C 1
ATOM 2454 O O . TYR A 1 310 ? 18.615 5.734 -29.358 1.00 94.12 310 TYR A O 1
ATOM 2462 N N . LYS A 1 311 ? 18.571 7.912 -28.788 1.00 90.31 311 LYS A N 1
ATOM 2463 C CA . LYS A 1 311 ? 17.104 8.033 -28.775 1.00 90.31 311 LYS A CA 1
ATOM 2464 C C . LYS A 1 311 ? 16.513 7.743 -30.167 1.00 90.31 311 LYS A C 1
ATOM 2466 O O . LYS A 1 311 ? 17.158 7.914 -31.200 1.00 90.31 311 LYS A O 1
ATOM 2471 N N . ARG A 1 312 ? 15.245 7.311 -30.195 1.00 88.12 312 ARG A N 1
ATOM 2472 C CA . ARG A 1 312 ? 14.473 6.954 -31.413 1.00 88.12 312 ARG A CA 1
ATOM 2473 C C . ARG A 1 312 ? 15.013 5.766 -32.229 1.00 88.12 312 ARG A C 1
ATOM 2475 O O . ARG A 1 312 ? 14.540 5.541 -33.335 1.00 88.12 312 ARG A O 1
ATOM 2482 N N . LYS A 1 313 ? 15.934 4.970 -31.675 1.00 91.25 313 LYS A N 1
ATOM 2483 C CA . LYS A 1 313 ? 16.406 3.705 -32.278 1.00 91.25 313 LYS A CA 1
ATOM 2484 C C . LYS A 1 313 ? 15.648 2.460 -31.802 1.00 91.25 313 LYS A C 1
ATOM 2486 O O . LYS A 1 313 ? 15.883 1.375 -32.306 1.00 91.25 313 LYS A O 1
ATOM 2491 N N . GLY A 1 314 ? 14.732 2.615 -30.843 1.00 90.62 314 GLY A N 1
ATOM 2492 C CA . GLY A 1 314 ? 13.913 1.516 -30.318 1.00 90.62 314 GLY A CA 1
ATOM 2493 C C . GLY A 1 314 ? 14.523 0.737 -29.148 1.00 90.62 314 GLY A C 1
ATOM 2494 O O . GLY A 1 314 ? 13.827 -0.118 -28.608 1.00 90.62 314 GLY A O 1
ATOM 2495 N N . TYR A 1 315 ? 15.741 1.072 -28.704 1.00 94.19 315 TYR A N 1
ATOM 2496 C CA . TYR A 1 315 ? 16.457 0.334 -27.653 1.00 94.19 315 TYR A CA 1
ATOM 2497 C C . TYR A 1 315 ? 15.709 0.247 -26.319 1.00 94.19 315 TYR A C 1
ATOM 2499 O O . TYR A 1 315 ? 15.595 -0.843 -25.771 1.00 94.19 315 TYR A O 1
ATOM 2507 N N . ALA A 1 316 ? 15.109 1.341 -25.831 1.00 92.25 316 ALA A N 1
ATOM 2508 C CA . ALA A 1 316 ? 14.282 1.279 -24.620 1.00 92.25 316 ALA A CA 1
ATOM 2509 C C . ALA A 1 316 ? 13.118 0.287 -24.767 1.00 92.25 316 ALA A C 1
ATOM 2511 O O . ALA A 1 316 ? 12.830 -0.465 -23.844 1.00 92.25 316 ALA A O 1
ATOM 2512 N N . SER A 1 317 ? 12.468 0.242 -25.935 1.00 91.81 317 SER A N 1
ATOM 2513 C CA . SER A 1 317 ? 11.364 -0.693 -26.178 1.00 91.81 317 SER A CA 1
ATOM 2514 C C . SER A 1 317 ? 11.847 -2.140 -26.231 1.00 91.81 317 SER A C 1
ATOM 2516 O O . SER A 1 317 ? 11.144 -3.009 -25.737 1.00 91.81 317 SER A O 1
ATOM 2518 N N . GLN A 1 318 ? 13.036 -2.399 -26.783 1.00 94.25 318 GLN A N 1
ATOM 2519 C CA . GLN A 1 318 ? 13.637 -3.737 -26.787 1.00 94.25 318 GLN A CA 1
ATOM 2520 C C . GLN A 1 318 ? 13.982 -4.192 -25.363 1.00 94.25 318 GLN A C 1
ATOM 2522 O O . GLN A 1 318 ? 13.585 -5.289 -24.981 1.00 94.25 318 GLN A O 1
ATOM 2527 N N . CYS A 1 319 ? 14.624 -3.336 -24.554 1.00 95.62 319 CYS A N 1
ATOM 2528 C CA . CYS A 1 319 ? 14.885 -3.618 -23.137 1.00 95.62 319 CYS A CA 1
ATOM 2529 C C . CYS A 1 319 ? 13.588 -3.919 -22.374 1.00 95.62 319 CYS A C 1
ATOM 2531 O O . CYS A 1 319 ? 13.497 -4.924 -21.676 1.00 95.62 319 CYS A O 1
ATOM 2533 N N . MET A 1 320 ? 12.573 -3.063 -22.534 1.00 94.44 320 MET A N 1
ATOM 2534 C CA . MET A 1 320 ? 11.271 -3.240 -21.889 1.00 94.44 320 MET A CA 1
ATOM 2535 C C . MET A 1 320 ? 10.600 -4.544 -22.309 1.00 94.44 320 MET A C 1
ATOM 2537 O O . MET A 1 320 ? 10.109 -5.268 -21.453 1.00 94.44 320 MET A O 1
ATOM 2541 N N . GLN A 1 321 ? 10.586 -4.854 -23.607 1.00 93.75 321 GLN A N 1
ATOM 2542 C CA . GLN A 1 321 ? 9.964 -6.070 -24.118 1.00 93.75 321 GLN A CA 1
ATOM 2543 C C . GLN A 1 321 ? 10.652 -7.321 -23.567 1.00 93.75 321 GLN A C 1
ATOM 2545 O O . GLN A 1 321 ? 9.963 -8.198 -23.058 1.00 93.75 321 GLN A O 1
ATOM 2550 N N . ALA A 1 322 ? 11.987 -7.374 -23.608 1.00 95.12 322 ALA A N 1
ATOM 2551 C CA . ALA A 1 322 ? 12.754 -8.497 -23.074 1.00 95.12 322 ALA A CA 1
ATOM 2552 C C . ALA A 1 322 ? 12.491 -8.703 -21.573 1.00 95.12 322 ALA A C 1
ATOM 2554 O O . ALA A 1 322 ? 12.102 -9.794 -21.160 1.00 95.12 322 ALA A O 1
ATOM 2555 N N . LEU A 1 323 ? 12.627 -7.637 -20.775 1.00 96.06 323 LEU A N 1
ATOM 2556 C CA . LEU A 1 323 ? 12.466 -7.706 -19.323 1.00 96.06 323 LEU A CA 1
ATOM 2557 C C . LEU A 1 323 ? 11.030 -8.053 -18.915 1.00 96.06 323 LEU A C 1
ATOM 2559 O O . LEU A 1 323 ? 10.820 -8.913 -18.064 1.00 96.06 323 LEU A O 1
ATOM 2563 N N . CYS A 1 324 ? 10.030 -7.413 -19.529 1.00 95.75 324 CYS A N 1
ATOM 2564 C CA . CYS A 1 324 ? 8.632 -7.678 -19.195 1.00 95.75 324 CYS A CA 1
ATOM 2565 C C . CYS A 1 324 ? 8.219 -9.100 -19.586 1.00 95.75 324 CYS A C 1
ATOM 2567 O O . CYS A 1 324 ? 7.454 -9.730 -18.862 1.00 95.75 324 CYS A O 1
ATOM 2569 N N . GLN A 1 325 ? 8.716 -9.612 -20.716 1.00 94.12 325 GLN A N 1
ATOM 2570 C CA . GLN A 1 325 ? 8.381 -10.955 -21.179 1.00 94.12 325 GLN A CA 1
ATOM 2571 C C . GLN A 1 325 ? 8.985 -12.036 -20.279 1.00 94.12 325 GLN A C 1
ATOM 2573 O O . GLN A 1 325 ? 8.294 -13.005 -19.977 1.00 94.12 325 GLN A O 1
ATOM 2578 N N . GLU A 1 326 ? 10.218 -11.841 -19.800 1.00 94.88 326 GLU A N 1
ATOM 2579 C CA . GLU A 1 326 ? 10.834 -12.705 -18.786 1.00 94.88 326 GLU A CA 1
ATOM 2580 C C . GLU A 1 326 ? 9.975 -12.741 -17.511 1.00 94.88 326 GLU A C 1
ATOM 2582 O O . GLU A 1 326 ? 9.482 -13.801 -17.133 1.00 94.88 326 GLU A O 1
ATOM 2587 N N . LEU A 1 327 ? 9.695 -11.585 -16.905 1.00 95.88 327 LEU A N 1
ATOM 2588 C CA . LEU A 1 327 ? 8.979 -11.511 -15.624 1.00 95.88 327 LEU A CA 1
ATOM 2589 C C . LEU A 1 327 ? 7.529 -12.018 -15.708 1.00 95.88 327 LEU A C 1
ATOM 2591 O O . LEU A 1 327 ? 7.059 -12.708 -14.806 1.00 95.88 327 LEU A O 1
ATOM 2595 N N . ILE A 1 328 ? 6.812 -11.722 -16.796 1.00 95.69 328 ILE A N 1
ATOM 2596 C CA . ILE A 1 328 ? 5.446 -12.234 -16.994 1.00 95.69 328 ILE A CA 1
ATOM 2597 C C . ILE A 1 328 ? 5.460 -13.748 -17.231 1.00 95.69 328 ILE A C 1
ATOM 2599 O O . ILE A 1 328 ? 4.553 -14.440 -16.773 1.00 95.69 328 ILE A O 1
ATOM 2603 N N . SER A 1 329 ? 6.492 -14.296 -17.886 1.00 95.38 329 SER A N 1
ATOM 2604 C CA . SER A 1 329 ? 6.636 -15.754 -18.027 1.00 95.38 329 SER A CA 1
ATOM 2605 C C . SER A 1 329 ? 6.878 -16.469 -16.692 1.00 95.38 329 SER A C 1
ATOM 2607 O O . SER A 1 329 ? 6.543 -17.643 -16.559 1.00 95.38 329 SER A O 1
ATOM 2609 N N . GLU A 1 330 ? 7.381 -15.746 -15.687 1.00 95.69 330 GLU A N 1
ATOM 2610 C CA . GLU A 1 330 ? 7.501 -16.203 -14.297 1.00 95.69 330 GLU A CA 1
ATOM 2611 C C . GLU A 1 330 ? 6.195 -16.051 -13.499 1.00 95.69 330 GLU A C 1
ATOM 2613 O O . GLU A 1 330 ? 6.146 -16.408 -12.325 1.00 95.69 330 GLU A O 1
ATOM 2618 N N . GLY A 1 331 ? 5.128 -15.538 -14.120 1.00 95.75 331 GLY A N 1
ATOM 2619 C CA . GLY A 1 331 ? 3.825 -15.343 -13.486 1.00 95.75 331 GLY A CA 1
ATOM 2620 C C . GLY A 1 331 ? 3.691 -14.037 -12.702 1.00 95.75 331 GLY A C 1
ATOM 2621 O O . GLY A 1 331 ? 2.770 -13.922 -11.895 1.00 95.75 331 GLY A O 1
ATOM 2622 N N . LYS A 1 332 ? 4.583 -13.058 -12.917 1.00 96.94 332 LYS A N 1
ATOM 2623 C CA . LYS A 1 332 ? 4.542 -11.773 -12.207 1.00 96.94 332 LYS A CA 1
ATOM 2624 C C . LYS A 1 332 ? 3.645 -10.748 -12.891 1.00 96.94 332 LYS A C 1
ATOM 2626 O O . LYS A 1 332 ? 3.664 -10.602 -14.114 1.00 96.94 332 LYS A O 1
ATOM 2631 N N . GLU A 1 333 ? 2.936 -9.963 -12.087 1.00 97.62 333 GLU A N 1
ATOM 2632 C CA . GLU A 1 333 ? 2.320 -8.715 -12.532 1.00 97.62 333 GLU A CA 1
ATOM 2633 C C . GLU A 1 333 ? 3.310 -7.549 -12.411 1.00 97.62 333 GLU A C 1
ATOM 2635 O O . GLU A 1 333 ? 4.007 -7.400 -11.407 1.00 97.62 333 GLU A O 1
ATOM 2640 N N . LEU A 1 334 ? 3.380 -6.693 -13.426 1.00 97.38 334 LEU A N 1
ATOM 2641 C CA . LEU A 1 334 ? 4.354 -5.604 -13.468 1.00 97.38 334 LEU A CA 1
ATOM 2642 C C . LEU A 1 334 ? 3.682 -4.269 -13.200 1.00 97.38 334 LEU A C 1
ATOM 2644 O O . LEU A 1 334 ? 2.576 -4.035 -13.687 1.00 97.38 334 LEU A O 1
ATOM 2648 N N . CYS A 1 335 ? 4.374 -3.362 -12.519 1.00 96.38 335 CYS A N 1
ATOM 2649 C CA . CYS A 1 335 ? 3.928 -1.981 -12.370 1.00 96.38 335 CYS A CA 1
ATOM 2650 C C . CYS A 1 335 ? 5.045 -0.965 -12.599 1.00 96.38 335 CYS A C 1
ATOM 2652 O O . CYS A 1 335 ? 6.222 -1.312 -12.633 1.00 96.38 335 CYS A O 1
ATOM 2654 N N . LEU A 1 336 ? 4.677 0.300 -12.792 1.00 94.00 336 LEU A N 1
ATOM 2655 C CA . LEU A 1 336 ? 5.614 1.422 -12.827 1.00 94.00 336 LEU A CA 1
ATOM 2656 C C . LEU A 1 336 ? 4.920 2.738 -12.480 1.00 94.00 336 LEU A C 1
ATOM 2658 O O . LEU A 1 336 ? 3.709 2.884 -12.671 1.00 94.00 336 LEU A O 1
ATOM 2662 N N . PHE A 1 337 ? 5.716 3.703 -12.020 1.00 90.69 337 PHE A N 1
ATOM 2663 C CA . PHE A 1 337 ? 5.303 5.093 -11.846 1.00 90.69 337 PHE A CA 1
ATOM 2664 C C . PHE A 1 337 ? 5.882 5.965 -12.950 1.00 90.69 337 PHE A C 1
ATOM 2666 O O . PHE A 1 337 ? 7.024 5.764 -13.372 1.00 90.69 337 PHE A O 1
ATOM 2673 N N . TYR A 1 338 ? 5.137 6.979 -13.378 1.00 87.88 338 TYR A N 1
ATOM 2674 C CA . TYR A 1 338 ? 5.689 8.012 -14.246 1.00 87.88 338 TYR A CA 1
ATOM 2675 C C . TYR A 1 338 ? 4.982 9.359 -14.066 1.00 87.88 338 TYR A C 1
ATOM 2677 O O . TYR A 1 338 ? 3.791 9.419 -13.775 1.00 87.88 338 TYR A O 1
ATOM 2685 N N . ASP A 1 339 ? 5.731 10.447 -14.263 1.00 80.06 339 ASP A N 1
ATOM 2686 C CA . ASP A 1 339 ? 5.226 11.821 -14.116 1.00 80.06 339 ASP A CA 1
ATOM 2687 C C . ASP A 1 339 ? 4.798 12.435 -15.463 1.00 80.06 339 ASP A C 1
ATOM 2689 O O . ASP A 1 339 ? 3.920 13.293 -15.520 1.00 80.06 339 ASP A O 1
ATOM 2693 N N . ASN A 1 340 ? 5.417 12.003 -16.570 1.00 71.44 340 ASN A N 1
ATOM 2694 C CA . ASN A 1 340 ? 5.227 12.600 -17.893 1.00 71.44 340 ASN A CA 1
ATOM 2695 C C . ASN A 1 340 ? 4.373 11.704 -18.819 1.00 71.44 340 ASN A C 1
ATOM 2697 O O . ASN A 1 340 ? 4.849 10.641 -19.228 1.00 71.44 340 ASN A O 1
ATOM 2701 N N . PRO A 1 341 ? 3.175 12.141 -19.253 1.00 69.19 341 PRO A N 1
ATOM 2702 C CA . PRO A 1 341 ? 2.333 11.421 -20.214 1.00 69.19 341 PRO A CA 1
ATOM 2703 C C . PRO A 1 341 ? 3.031 11.018 -21.522 1.00 69.19 341 PRO A C 1
ATOM 2705 O O . PRO A 1 341 ? 2.697 9.984 -22.101 1.00 69.19 341 PRO A O 1
ATOM 2708 N N . GLU A 1 342 ? 4.027 11.783 -21.986 1.00 67.00 342 GLU A N 1
ATOM 2709 C CA . GLU A 1 342 ? 4.798 11.426 -23.182 1.00 67.00 342 GLU A CA 1
ATOM 2710 C C . GLU A 1 342 ? 5.638 10.160 -22.976 1.00 67.00 342 GLU A C 1
ATOM 2712 O O . GLU A 1 342 ? 5.763 9.352 -23.904 1.00 67.00 342 GLU A O 1
ATOM 2717 N N . ALA A 1 343 ? 6.148 9.944 -21.755 1.00 66.56 343 ALA A N 1
ATOM 2718 C CA . ALA A 1 343 ? 6.811 8.701 -21.369 1.00 66.56 343 ALA A CA 1
ATOM 2719 C C . ALA A 1 343 ? 5.818 7.528 -21.360 1.00 66.56 343 ALA A C 1
ATOM 2721 O O . ALA A 1 343 ? 6.182 6.426 -21.752 1.00 66.56 343 ALA A O 1
ATOM 2722 N N . GLY A 1 344 ? 4.541 7.770 -21.048 1.00 75.94 344 GLY A N 1
ATOM 2723 C CA . GLY A 1 344 ? 3.472 6.763 -21.066 1.00 75.94 344 GLY A CA 1
ATOM 2724 C C . GLY A 1 344 ? 3.303 6.023 -22.401 1.00 75.94 344 GLY A C 1
ATOM 2725 O O . GLY A 1 344 ? 2.920 4.852 -22.428 1.00 75.94 344 GLY A O 1
ATOM 2726 N N . ASN A 1 345 ? 3.639 6.660 -23.529 1.00 81.75 345 ASN A N 1
ATOM 2727 C CA . ASN A 1 345 ? 3.455 6.073 -24.860 1.00 81.75 345 ASN A CA 1
ATOM 2728 C C . ASN A 1 345 ? 4.279 4.800 -25.092 1.00 81.75 345 ASN A C 1
ATOM 2730 O O . ASN A 1 345 ? 3.821 3.907 -25.807 1.00 81.75 345 ASN A O 1
ATOM 2734 N N . ILE A 1 346 ? 5.491 4.705 -24.531 1.00 84.19 346 ILE A N 1
ATOM 2735 C CA . ILE A 1 346 ? 6.296 3.483 -24.661 1.00 84.19 346 ILE A CA 1
ATOM 2736 C C . ILE A 1 346 ? 5.654 2.342 -23.872 1.00 84.19 346 ILE A C 1
ATOM 2738 O O . ILE A 1 346 ? 5.504 1.246 -24.405 1.00 84.19 346 ILE A O 1
ATOM 2742 N N . TYR A 1 347 ? 5.194 2.622 -22.652 1.00 89.50 347 TYR A N 1
ATOM 2743 C CA . TYR A 1 347 ? 4.601 1.637 -21.754 1.00 89.50 347 TYR A CA 1
ATOM 2744 C C . TYR A 1 347 ? 3.302 1.069 -22.342 1.00 89.50 347 TYR A C 1
ATOM 2746 O O . TYR A 1 347 ? 3.139 -0.149 -22.428 1.00 89.50 347 TYR A O 1
ATOM 2754 N N . LYS A 1 348 ? 2.436 1.933 -22.887 1.00 89.62 348 LYS A N 1
ATOM 2755 C CA . LYS A 1 348 ? 1.163 1.530 -23.517 1.00 89.62 348 LYS A CA 1
ATOM 2756 C C . LYS A 1 348 ? 1.334 0.620 -24.736 1.00 89.62 348 LYS A C 1
ATOM 2758 O O . LYS A 1 348 ? 0.494 -0.253 -24.982 1.00 89.62 348 LYS A O 1
ATOM 2763 N N . ARG A 1 349 ? 2.424 0.797 -25.495 1.00 88.56 349 ARG A N 1
ATOM 2764 C CA . ARG A 1 349 ? 2.775 -0.084 -26.626 1.00 88.56 349 ARG A CA 1
ATOM 2765 C C . ARG A 1 349 ? 3.224 -1.465 -26.164 1.00 88.56 349 ARG A C 1
ATOM 2767 O O . ARG A 1 349 ? 2.871 -2.438 -26.812 1.00 88.56 349 ARG A O 1
ATOM 2774 N N . ILE A 1 350 ? 3.956 -1.540 -25.051 1.00 90.94 350 ILE A N 1
ATOM 2775 C CA . ILE A 1 350 ? 4.404 -2.810 -24.462 1.00 90.94 350 ILE A CA 1
ATOM 2776 C C . ILE A 1 350 ? 3.233 -3.588 -23.856 1.00 90.94 350 ILE A C 1
ATOM 2778 O O . ILE A 1 350 ? 3.236 -4.811 -23.903 1.00 90.94 350 ILE A O 1
ATOM 2782 N N . GLY A 1 351 ? 2.215 -2.901 -23.336 1.00 93.69 351 GLY A N 1
ATOM 2783 C CA . GLY A 1 351 ? 1.044 -3.542 -22.725 1.00 93.69 351 GLY A CA 1
ATOM 2784 C C . GLY A 1 351 ? 0.637 -2.964 -21.376 1.00 93.69 351 GLY A C 1
ATOM 2785 O O . GLY A 1 351 ? -0.314 -3.458 -20.789 1.00 93.69 351 GLY A O 1
ATOM 2786 N N . PHE A 1 352 ? 1.318 -1.920 -20.897 1.00 95.12 352 PHE A N 1
ATOM 2787 C CA . PHE A 1 352 ? 0.919 -1.246 -19.669 1.00 95.12 352 PHE A CA 1
ATOM 2788 C C . PHE A 1 352 ? -0.369 -0.447 -19.861 1.00 95.12 352 PHE A C 1
ATOM 2790 O O . PHE A 1 352 ? -0.559 0.222 -20.882 1.00 95.12 352 PHE A O 1
ATOM 2797 N N . GLU A 1 353 ? -1.208 -0.468 -18.838 1.00 94.81 353 GLU A N 1
ATOM 2798 C CA . GLU A 1 353 ? -2.454 0.281 -18.759 1.00 94.81 353 GLU A CA 1
ATOM 2799 C C . GLU A 1 353 ? -2.448 1.131 -17.493 1.00 94.81 353 GLU A C 1
ATOM 2801 O O . GLU A 1 353 ? -1.960 0.692 -16.450 1.00 94.81 353 GLU A O 1
ATOM 2806 N N . ASP A 1 354 ? -2.955 2.359 -17.594 1.00 93.88 354 ASP A N 1
ATOM 2807 C CA . ASP A 1 354 ? -3.063 3.250 -16.441 1.00 93.88 354 ASP A CA 1
ATOM 2808 C C . ASP A 1 354 ? -4.174 2.721 -15.526 1.00 93.88 354 ASP A C 1
ATOM 2810 O O . ASP A 1 354 ? -5.324 2.600 -15.948 1.00 93.88 354 ASP A O 1
ATOM 2814 N N . ILE A 1 355 ? -3.826 2.414 -14.277 1.00 94.44 355 ILE A N 1
ATOM 2815 C CA . ILE A 1 355 ? -4.737 1.862 -13.261 1.00 94.44 355 ILE A CA 1
ATOM 2816 C C . ILE A 1 355 ? -5.076 2.874 -12.161 1.00 94.44 355 ILE A C 1
ATOM 2818 O O . ILE A 1 355 ? -5.728 2.539 -11.177 1.00 94.44 355 ILE A O 1
ATOM 2822 N N . GLY A 1 356 ? -4.636 4.123 -12.325 1.00 94.25 356 GLY A N 1
ATOM 2823 C CA . GLY A 1 356 ? -4.922 5.225 -11.418 1.00 94.25 356 GLY A CA 1
ATOM 2824 C C . GLY A 1 356 ? -3.674 6.036 -11.111 1.00 94.25 356 GLY A C 1
ATOM 2825 O O . GLY A 1 356 ? -2.795 6.209 -11.958 1.00 94.25 356 GLY A O 1
ATOM 2826 N N . PHE A 1 357 ? -3.612 6.534 -9.881 1.00 95.88 357 PHE A N 1
ATOM 2827 C CA . PHE A 1 357 ? -2.520 7.369 -9.407 1.00 95.88 357 PHE A CA 1
ATOM 2828 C C . PHE A 1 357 ? -1.936 6.807 -8.120 1.00 95.88 357 PHE A C 1
ATOM 2830 O O . PHE A 1 357 ? -2.673 6.324 -7.254 1.00 95.88 357 PHE A O 1
ATOM 2837 N N . TRP A 1 358 ? -0.617 6.913 -7.996 1.00 96.44 358 TRP A N 1
ATOM 2838 C CA . TRP A 1 358 ? 0.082 6.674 -6.747 1.00 96.44 358 TRP A CA 1
ATOM 2839 C C . TRP A 1 358 ? 0.346 8.008 -6.059 1.00 96.44 358 TRP A C 1
ATOM 2841 O O . TRP A 1 358 ? 0.908 8.938 -6.645 1.00 96.44 358 TRP A O 1
ATOM 2851 N N . MET A 1 359 ? -0.079 8.101 -4.808 1.00 97.56 359 MET A N 1
ATOM 2852 C CA . MET A 1 359 ? 0.054 9.297 -3.996 1.00 97.56 359 MET A CA 1
ATOM 2853 C C . MET A 1 359 ? 1.212 9.140 -3.023 1.00 97.56 359 MET A C 1
ATOM 2855 O O . MET A 1 359 ? 1.452 8.058 -2.491 1.00 97.56 359 MET A O 1
ATOM 2859 N N . MET A 1 360 ? 1.923 10.234 -2.766 1.00 97.12 360 MET A N 1
ATOM 2860 C CA . MET A 1 360 ? 2.937 10.320 -1.716 1.00 97.12 360 MET A CA 1
ATOM 2861 C C . MET A 1 360 ? 2.740 11.619 -0.939 1.00 97.12 360 MET A C 1
ATOM 2863 O O . MET A 1 360 ? 2.865 12.712 -1.501 1.00 97.12 360 MET A O 1
ATOM 2867 N N . TYR A 1 361 ? 2.452 11.485 0.349 1.00 97.88 361 TYR A N 1
ATOM 2868 C CA . TYR A 1 361 ? 2.222 12.568 1.295 1.00 97.88 361 TYR A CA 1
ATOM 2869 C C . TYR A 1 361 ? 3.348 12.589 2.315 1.00 97.88 361 TYR A C 1
ATOM 2871 O O . TYR A 1 361 ? 3.604 11.574 2.951 1.00 97.88 361 TYR A O 1
ATOM 2879 N N . THR A 1 362 ? 3.988 13.738 2.500 1.00 97.00 362 THR A N 1
ATOM 2880 C CA . THR A 1 362 ? 4.967 13.970 3.567 1.00 97.00 362 THR A CA 1
ATOM 2881 C C . THR A 1 362 ? 4.355 14.924 4.583 1.00 97.00 362 THR A C 1
ATOM 2883 O O . THR A 1 362 ? 4.025 16.058 4.224 1.00 97.00 362 THR A O 1
ATOM 2886 N N . TYR A 1 363 ? 4.204 14.465 5.820 1.00 94.19 363 TYR A N 1
ATOM 2887 C CA . TYR A 1 363 ? 3.679 15.219 6.959 1.00 94.19 363 TYR A CA 1
ATOM 2888 C C . TYR A 1 363 ? 4.823 15.889 7.737 1.00 94.19 363 TYR A C 1
ATOM 2890 O O . TYR A 1 363 ? 5.995 15.653 7.433 1.00 94.19 363 TYR A O 1
ATOM 2898 N N . GLU A 1 364 ? 4.496 16.814 8.641 1.00 77.44 364 GLU A N 1
ATOM 2899 C CA . GLU A 1 364 ? 5.490 17.538 9.455 1.00 77.44 364 GLU A CA 1
ATOM 2900 C C . GLU A 1 364 ? 5.951 16.763 10.685 1.00 77.44 364 GLU A C 1
ATOM 2902 O O . GLU A 1 364 ? 5.108 16.074 11.299 1.00 77.44 364 GLU A O 1
#

Foldseek 3Di:
DWEEEEFEQLLPVVLQVLVCVVVVVVVYHYHYQPHRCNNVVNDDDPVVVVVSLVVSLVSLVVGQAYEYEQVVNDHDPSSVVSVVSNVVVVHHYHYSVQDQSNFKDWDAPVCVVLVCVQCVVPVAQCLQVQLCCVVPNADDPQKHKMFGADSVRRTFKMWIGGRQEIEIDGPDDDPLQVSLVVLVVDPSHWKYKGFPVNVVSNVVNNDDFPDKDKWWKKKFLDFDCPVDDLVQKDWDALVCLQLLVVLQCQDPVNVPPPPDDSVNSSVCVVVVQKIKMFGDDPNHTFFMKMWHSDDQAATEIDSGDGHPVCPPVCGSLSRVLVVVVVQSVSNHMYMYTDHDVVVVVSVVNGGMDGPHIMMMTGHD

Radius of gyration: 27.04 Å; chains: 1; bounding box: 68×37×82 Å

Secondary structure (DSSP, 8-state):
--EEEEEE-TT-HHHHHHHHHHHHHTT-EEE--S--HHHHT----HHHHHHHHHHHHHHHHH-SEEEEE-GGG---HHHHHHHHHHHHTT-EEEESTTSGGGGEEE--GGGHHHHHHHHHTTTTTTHHHHHHHHHH-SB-SSEEEEEEE-TTS-EEEEEEEETTEEEEEESS---HHHHHHHHHT-TT--EEEEEHHHHHHHGGGS--EEEEEEEEEEEESS--------TTEEE--GGGHHHHHHHHHTSGGGTTT----HHHHHHHHHTTS--EEEEEETTEEEEEEEEES--SSEEEEEEEEE-GGGTTSSHHHHHHHHHHHHHHHTT-EEEEEES-HHHHHHHHHHT-EEEEEEEEEEE-